Protein AF-A0A7S0DJQ2-F1 (afdb_monomer_lite)

Secondary structure (DSSP, 8-state):
----------SB--------SSSHHHHHHHHHHHHHHHGGGT-----HHHHHTT--TTGGG-GGGSSS---EEESS-TTSSSPPEEEE--PPP--TTTS--S--TT----TT-S--HHHHHHHHHHH-THHHHHHHHHHHHHHHHHHHHHHHHHHHHHHHHHHHHHHHHHHHHHHHHHTTS--EE-PPTT--SSEEEEEEE---SS--PPTT-EEEEEEEEEETTS-EEEESGGGT--EEEETTTTSS-HHHHHHGGG--TT-EEEEEE-GGGTTTTT-BTTTB-TT--EEEEEEEEEES------S--

Foldseek 3Di:
DDDDPPPLDQQEWEQEFDDPDDCVVVVVVLQVLVQQLCVVVNYHYDYNVVLVVQDDPVNVPPVVVPDHTFTFGWRDDSNDPDTHTPDRLGFQFDDPVNQDDDDDPPPDGPNPDRDDSVSSLVSCCVVPVVSVVSNVVVVVVVVVVVVVVVVVVVVVVVVVVVVLVVLQVVLVVVVVVQVVFDWDFQADVVDTDFKIKTWPDAADPDAADDQQKKWKKWKFKAFSSRDTLDGCVVVVHIDIDGAPPPPAFQRCSRVRNVGDAQIWIKMWGWQNRHVAQPFDPPRGHGRTTMIMGMTGNDINDDDDPPPPD

InterPro domains:
  IPR001179 FKBP-type peptidyl-prolyl cis-trans isomerase domain [PF00254] (207-297)
  IPR001179 FKBP-type peptidyl-prolyl cis-trans isomerase domain [PS50059] (212-300)
  IPR046357 Peptidyl-prolyl cis-trans isomerase domain superfamily [G3DSA:3.10.50.40] (145-301)
  IPR050689 FKBP-type Peptidyl-prolyl cis-trans Isomerase [PTHR10516] (193-300)

Radius of gyration: 34.46 Å; chains: 1; bounding box: 75×40×106 Å

Sequence (309 aa):
MTTKTESSLPTSIILVYKQWAKQIDRYKNMMTNLAYILEPVGIRVAMYDAFENFADEEMWKFPKFWSEPFLYILKDDINSRSPTLIADANPEPLDDHDATSEDDEVGHKWKDLPFTQSAILKSLKKLVPEVEHAWLTVKEKVQERRRIVAKEAEEARIKKEEEDKKAQEEAEKLDEYLTTIEKVDVSEEGEEGGAFKQTLEKGRDGETPSIGSQVYVHYTGKLLNGQVFDSSRERDEVFQFKLGTQSVIKCWDRAFRYMSAGEKAVLTCTPSYAYGETGSPPKIPPNATLRFEVELISFDGPEILRDEL

Structure (mmCIF, N/CA/C/O backbone):
data_AF-A0A7S0DJQ2-F1
#
_entry.id   AF-A0A7S0DJQ2-F1
#
loop_
_atom_site.group_PDB
_atom_site.id
_atom_site.type_symbol
_atom_site.label_atom_id
_atom_site.label_alt_id
_atom_site.label_comp_id
_atom_site.label_asym_id
_atom_site.label_entity_id
_atom_site.label_seq_id
_atom_site.pdbx_PDB_ins_code
_atom_site.Cartn_x
_atom_site.Cartn_y
_atom_site.Cartn_z
_atom_site.occupancy
_atom_site.B_iso_or_equiv
_atom_site.auth_seq_id
_atom_site.auth_comp_id
_atom_site.auth_asym_id
_atom_site.auth_atom_id
_atom_site.pdbx_PDB_model_num
ATOM 1 N N . MET A 1 1 ? 19.896 5.973 -74.260 1.00 34.91 1 MET A N 1
ATOM 2 C CA . MET A 1 1 ? 20.006 4.859 -73.297 1.00 34.91 1 MET A CA 1
ATOM 3 C C . MET A 1 1 ? 20.980 5.283 -72.213 1.00 34.91 1 MET A C 1
ATOM 5 O O . MET A 1 1 ? 22.177 5.109 -72.365 1.00 34.91 1 MET A O 1
ATOM 9 N N . THR A 1 2 ? 20.478 5.945 -71.177 1.00 31.02 2 THR A N 1
ATOM 10 C CA . THR A 1 2 ? 21.235 6.256 -69.962 1.00 31.02 2 THR A CA 1
ATOM 11 C C . THR A 1 2 ? 20.857 5.196 -68.943 1.00 31.02 2 THR A C 1
ATOM 13 O O . THR A 1 2 ? 19.724 5.145 -68.469 1.00 31.02 2 THR A O 1
ATOM 16 N N . THR A 1 3 ? 21.784 4.280 -68.692 1.00 32.41 3 THR A N 1
ATOM 17 C CA . THR A 1 3 ? 21.675 3.256 -67.658 1.00 32.41 3 THR A CA 1
ATOM 18 C C . THR A 1 3 ? 21.543 3.956 -66.309 1.00 32.41 3 THR A C 1
ATOM 20 O O . THR A 1 3 ? 22.502 4.557 -65.829 1.00 32.41 3 THR A O 1
ATOM 23 N N . LYS A 1 4 ? 20.346 3.908 -65.713 1.00 33.84 4 LYS A N 1
ATOM 24 C CA . LYS A 1 4 ? 20.192 4.112 -64.272 1.00 33.84 4 LYS A CA 1
ATOM 25 C C . LYS A 1 4 ? 21.051 3.046 -63.605 1.00 33.84 4 LYS A C 1
ATOM 27 O O . LYS A 1 4 ? 20.743 1.864 -63.712 1.00 33.84 4 LYS A O 1
ATOM 32 N N . THR A 1 5 ? 22.139 3.459 -62.975 1.00 36.44 5 THR A N 1
ATOM 33 C CA . THR A 1 5 ? 22.852 2.635 -62.008 1.00 36.44 5 THR A CA 1
ATOM 34 C C . THR A 1 5 ? 21.851 2.358 -60.892 1.00 36.44 5 THR A C 1
ATOM 36 O O . THR A 1 5 ? 21.538 3.250 -60.104 1.00 36.44 5 THR A O 1
ATOM 39 N N . GLU A 1 6 ? 21.247 1.171 -60.891 1.00 40.34 6 GLU A N 1
ATOM 40 C CA . GLU A 1 6 ? 20.507 0.676 -59.736 1.00 40.34 6 GLU A CA 1
ATOM 41 C C . GLU A 1 6 ? 21.487 0.646 -58.567 1.00 40.34 6 GLU A C 1
ATOM 43 O O . GLU A 1 6 ? 22.375 -0.203 -58.488 1.00 40.34 6 GLU A O 1
ATOM 48 N N . SER A 1 7 ? 21.355 1.628 -57.678 1.00 44.50 7 SER A N 1
ATOM 49 C CA . SER A 1 7 ? 21.889 1.543 -56.329 1.00 44.50 7 SER A CA 1
ATOM 50 C C . SER A 1 7 ? 21.126 0.417 -55.634 1.00 44.50 7 SER A C 1
ATOM 52 O O . SER A 1 7 ? 20.061 0.632 -55.058 1.00 44.50 7 SER A O 1
ATOM 54 N N . SER A 1 8 ? 21.612 -0.818 -55.783 1.00 53.41 8 SER A N 1
ATOM 55 C CA . SER A 1 8 ? 21.146 -1.954 -54.995 1.00 53.41 8 SER A CA 1
ATOM 56 C C . SER A 1 8 ? 21.642 -1.725 -53.568 1.00 53.41 8 SER A C 1
ATOM 58 O O . SER A 1 8 ? 22.769 -2.114 -53.238 1.00 53.41 8 SER A O 1
ATOM 60 N N . LEU A 1 9 ? 20.857 -1.008 -52.763 1.00 49.91 9 LEU A N 1
ATOM 61 C CA . LEU A 1 9 ? 21.135 -0.843 -51.340 1.00 49.91 9 LEU A CA 1
ATOM 62 C C . LEU A 1 9 ? 21.404 -2.231 -50.727 1.00 49.91 9 LEU A C 1
ATOM 64 O O . LEU A 1 9 ? 20.722 -3.190 -51.099 1.00 49.91 9 LEU A O 1
ATOM 68 N N . PRO A 1 10 ? 22.416 -2.378 -49.854 1.00 53.84 10 PRO A N 1
ATOM 69 C CA . PRO A 1 10 ? 22.692 -3.653 -49.204 1.00 53.84 10 PRO A CA 1
ATOM 70 C C . PRO A 1 10 ? 21.444 -4.128 -48.455 1.00 53.84 10 PRO A C 1
ATOM 72 O O . PRO A 1 10 ? 20.859 -3.387 -47.671 1.00 53.84 10 PRO A O 1
ATOM 75 N N . THR A 1 11 ? 21.030 -5.369 -48.706 1.00 55.38 11 THR A N 1
ATOM 76 C CA . THR A 1 11 ? 19.749 -5.900 -48.217 1.00 55.38 11 THR A CA 1
ATOM 77 C C . THR A 1 11 ? 19.835 -6.422 -46.776 1.00 55.38 11 THR A C 1
ATOM 79 O O . THR A 1 11 ? 18.814 -6.803 -46.207 1.00 55.38 11 THR A O 1
ATOM 82 N N . SER A 1 12 ? 21.030 -6.524 -46.168 1.00 56.84 12 SER A N 1
ATOM 83 C CA . SER A 1 12 ? 21.238 -7.014 -44.787 1.00 56.84 12 SER A CA 1
ATOM 84 C C . SER A 1 12 ? 22.637 -6.657 -44.248 1.00 56.84 12 SER A C 1
ATOM 86 O O . SER A 1 12 ? 23.623 -6.935 -44.915 1.00 56.84 12 SER A O 1
ATOM 88 N N . ILE A 1 13 ? 22.768 -6.110 -43.029 1.00 57.91 13 ILE A N 1
ATOM 89 C CA . ILE A 1 13 ? 24.086 -5.846 -42.404 1.00 57.91 13 ILE A CA 1
ATOM 90 C C . ILE A 1 13 ? 24.293 -6.743 -41.177 1.00 57.91 13 ILE A C 1
ATOM 92 O O . ILE A 1 13 ? 23.791 -6.468 -40.091 1.00 57.91 13 ILE A O 1
ATOM 96 N N . ILE A 1 14 ? 25.106 -7.790 -41.317 1.00 61.09 14 ILE A N 1
ATOM 97 C CA . ILE A 1 14 ? 25.323 -8.777 -40.253 1.00 61.09 14 ILE A CA 1
ATOM 98 C C . ILE A 1 14 ? 26.508 -8.395 -39.352 1.00 61.09 14 ILE A C 1
ATOM 100 O O . ILE A 1 14 ? 27.667 -8.686 -39.642 1.00 61.09 14 ILE A O 1
ATOM 104 N N . LEU A 1 15 ? 26.210 -7.795 -38.203 1.00 57.56 15 LEU A N 1
ATOM 105 C CA . LEU A 1 15 ? 27.201 -7.434 -37.188 1.00 57.56 15 LEU A CA 1
ATOM 106 C C . LEU A 1 15 ? 27.483 -8.618 -36.241 1.00 57.56 15 LEU A C 1
ATOM 108 O O . LEU A 1 15 ? 26.923 -8.734 -35.151 1.00 57.56 15 LEU A O 1
ATOM 112 N N . VAL A 1 16 ? 28.365 -9.514 -36.669 1.00 57.12 16 VAL A N 1
ATOM 113 C CA . VAL A 1 16 ? 28.714 -10.743 -35.949 1.00 57.12 16 VAL A CA 1
ATOM 114 C C . VAL A 1 16 ? 29.840 -10.489 -34.940 1.00 57.12 16 VAL A C 1
ATOM 116 O O . VAL A 1 16 ? 31.012 -10.447 -35.283 1.00 57.12 16 VAL A O 1
ATOM 119 N N . TYR A 1 17 ? 29.488 -10.363 -33.664 1.00 57.00 17 TYR A N 1
ATOM 120 C CA . TYR A 1 17 ? 30.454 -10.215 -32.575 1.00 57.00 17 TYR A CA 1
ATOM 121 C C . TYR A 1 17 ? 30.587 -11.513 -31.765 1.00 57.00 17 TYR A C 1
ATOM 123 O O . TYR A 1 17 ? 29.599 -11.988 -31.204 1.00 57.00 17 TYR A O 1
ATOM 131 N N . LYS A 1 18 ? 31.803 -12.071 -31.674 1.00 56.62 18 LYS A N 1
ATOM 132 C CA . LYS A 1 18 ? 32.125 -13.239 -30.838 1.00 56.62 18 LYS A CA 1
ATOM 133 C C . LYS A 1 18 ? 32.826 -12.784 -29.556 1.00 56.62 18 LYS A C 1
ATOM 135 O O . LYS A 1 18 ? 33.953 -12.298 -29.615 1.00 56.62 18 LYS A O 1
ATOM 140 N N . GLN A 1 19 ? 32.203 -12.978 -28.392 1.00 55.56 19 GLN A N 1
ATOM 141 C CA . GLN A 1 19 ? 32.861 -12.744 -27.099 1.00 55.56 19 GLN A CA 1
ATOM 142 C C . GLN A 1 19 ? 32.566 -13.848 -26.094 1.00 55.56 19 GLN A C 1
ATOM 144 O O . GLN A 1 19 ? 31.474 -14.407 -26.025 1.00 55.56 19 GLN A O 1
ATOM 149 N N . TRP A 1 20 ? 33.573 -14.133 -25.277 1.00 55.81 20 TRP A N 1
ATOM 150 C CA . TRP A 1 20 ? 33.525 -15.124 -24.218 1.00 55.81 20 TRP A CA 1
ATOM 151 C C . TRP A 1 20 ? 32.734 -14.600 -23.008 1.00 55.81 20 TRP A C 1
ATOM 153 O O . TRP A 1 20 ? 33.235 -13.786 -22.237 1.00 55.81 20 TRP A O 1
ATOM 163 N N . ALA A 1 21 ? 31.503 -15.101 -22.865 1.00 52.38 21 ALA A N 1
ATOM 164 C CA . ALA A 1 21 ? 30.632 -15.250 -21.684 1.00 52.38 21 ALA A CA 1
ATOM 165 C C . ALA A 1 21 ? 30.376 -14.076 -20.704 1.00 52.38 21 ALA A C 1
ATOM 167 O O . ALA A 1 21 ? 29.273 -13.990 -20.175 1.00 52.38 21 ALA A O 1
ATOM 168 N N . LYS A 1 22 ? 31.320 -13.173 -20.410 1.00 56.25 22 LYS A N 1
ATOM 169 C CA . LYS A 1 22 ? 31.197 -12.238 -19.270 1.00 56.25 22 LYS A CA 1
ATOM 170 C C . LYS A 1 22 ? 30.471 -10.918 -19.563 1.00 56.25 22 LYS A C 1
ATOM 172 O O . LYS A 1 22 ? 30.177 -10.190 -18.619 1.00 56.25 22 LYS A O 1
ATOM 177 N N . GLN A 1 23 ? 30.187 -10.576 -20.823 1.00 59.16 23 GLN A N 1
ATOM 178 C CA . GLN A 1 23 ? 29.570 -9.280 -21.180 1.00 59.16 23 GLN A CA 1
ATOM 179 C C . GLN A 1 23 ? 28.477 -9.372 -22.259 1.00 59.16 23 GLN A C 1
ATOM 181 O O . GLN A 1 23 ? 28.063 -8.355 -22.816 1.00 59.16 23 GLN A O 1
ATOM 186 N N . ILE A 1 24 ? 27.976 -10.583 -22.524 1.00 65.06 24 ILE A N 1
ATOM 187 C CA . ILE A 1 24 ? 27.068 -10.864 -23.642 1.00 65.06 24 ILE A CA 1
ATOM 188 C C . ILE A 1 24 ? 25.753 -10.067 -23.574 1.00 65.06 24 ILE A C 1
ATOM 190 O O . ILE A 1 24 ? 25.266 -9.624 -24.608 1.00 65.06 24 ILE A O 1
ATOM 194 N N . ASP A 1 25 ? 25.216 -9.803 -22.378 1.00 67.50 25 ASP A N 1
ATOM 195 C CA . ASP A 1 25 ? 23.945 -9.078 -22.217 1.00 67.50 25 ASP A CA 1
ATOM 196 C C . ASP A 1 25 ? 24.063 -7.583 -22.549 1.00 67.50 25 ASP A C 1
ATOM 198 O O . ASP A 1 25 ? 23.162 -6.999 -23.151 1.00 67.50 25 ASP A O 1
ATOM 202 N N . ARG A 1 26 ? 25.213 -6.965 -22.245 1.00 65.62 26 ARG A N 1
ATOM 203 C CA . ARG A 1 26 ? 25.489 -5.565 -22.613 1.00 65.62 26 ARG A CA 1
ATOM 204 C C . ARG A 1 26 ? 25.584 -5.405 -24.130 1.00 65.62 26 ARG A C 1
ATOM 206 O O . ARG A 1 26 ? 24.994 -4.483 -24.691 1.00 65.62 26 ARG A O 1
ATOM 213 N N . TYR A 1 27 ? 26.249 -6.349 -24.797 1.00 69.81 27 TYR A N 1
ATOM 214 C CA . TYR A 1 27 ? 26.284 -6.404 -26.255 1.00 69.81 27 TYR A CA 1
ATOM 215 C C . TYR A 1 27 ? 24.905 -6.659 -26.854 1.00 69.81 27 TYR A C 1
ATOM 217 O O . TYR A 1 27 ? 24.512 -5.929 -27.755 1.00 69.81 27 TYR A O 1
ATOM 225 N N . LYS A 1 28 ? 24.129 -7.617 -26.330 1.00 71.50 28 LYS A N 1
ATOM 226 C CA . LYS A 1 28 ? 22.751 -7.873 -26.787 1.00 71.50 28 LYS A CA 1
ATOM 227 C C . LYS A 1 28 ? 21.906 -6.601 -26.787 1.00 71.50 28 LYS A C 1
ATOM 229 O O . LYS A 1 28 ? 21.227 -6.336 -27.777 1.00 71.50 28 LYS A O 1
ATOM 234 N N . ASN A 1 29 ? 22.000 -5.782 -25.740 1.00 72.56 29 ASN A N 1
ATOM 235 C CA . ASN A 1 29 ? 21.271 -4.514 -25.660 1.00 72.56 29 ASN A CA 1
ATOM 236 C C . ASN A 1 29 ? 21.739 -3.503 -26.719 1.00 72.56 29 ASN A C 1
ATOM 238 O O . ASN A 1 29 ? 20.910 -2.954 -27.444 1.00 72.56 29 ASN A O 1
ATOM 242 N N . MET A 1 30 ? 23.053 -3.302 -26.874 1.00 74.62 30 MET A N 1
ATOM 243 C CA . MET A 1 30 ? 23.603 -2.429 -27.923 1.00 74.62 30 MET A CA 1
ATOM 244 C C . MET A 1 30 ? 23.194 -2.896 -29.331 1.00 74.62 30 MET A C 1
ATOM 246 O O . MET A 1 30 ? 22.782 -2.087 -30.161 1.00 74.62 30 MET A O 1
ATOM 250 N N . MET A 1 31 ? 23.262 -4.203 -29.593 1.00 74.31 31 MET A N 1
ATOM 251 C CA . MET A 1 31 ? 22.894 -4.805 -30.876 1.00 74.31 31 MET A CA 1
ATOM 252 C C . MET A 1 31 ? 21.393 -4.696 -31.157 1.00 74.31 31 MET A C 1
ATOM 254 O O . MET A 1 31 ? 21.006 -4.422 -32.290 1.00 74.31 31 MET A O 1
ATOM 258 N N . THR A 1 32 ? 20.551 -4.840 -30.132 1.00 75.00 32 THR A N 1
ATOM 259 C CA . THR A 1 32 ? 19.096 -4.642 -30.236 1.00 75.00 32 THR A CA 1
ATOM 260 C C . THR A 1 32 ? 18.764 -3.186 -30.561 1.00 75.00 32 THR A C 1
ATOM 262 O O . THR A 1 32 ? 17.949 -2.920 -31.444 1.00 75.00 32 THR A O 1
ATOM 265 N N . ASN A 1 33 ? 19.450 -2.233 -29.920 1.00 74.00 33 ASN A N 1
ATOM 266 C CA . ASN A 1 33 ? 19.302 -0.811 -30.234 1.00 74.00 33 ASN A CA 1
ATOM 267 C C . ASN A 1 33 ? 19.716 -0.512 -31.682 1.00 74.00 33 ASN A C 1
ATOM 269 O O . ASN A 1 33 ? 18.994 0.181 -32.395 1.00 74.00 33 ASN A O 1
ATOM 273 N N . LEU A 1 34 ? 20.844 -1.066 -32.139 1.00 75.62 34 LEU A N 1
ATOM 274 C CA . LEU A 1 34 ? 21.297 -0.943 -33.528 1.00 75.62 34 LEU A CA 1
ATOM 275 C C . LEU A 1 34 ? 20.306 -1.556 -34.519 1.00 75.62 34 LEU A C 1
ATOM 277 O O . LEU A 1 34 ? 20.018 -0.927 -35.532 1.00 75.62 34 LEU A O 1
ATOM 281 N N . ALA A 1 35 ? 19.746 -2.730 -34.220 1.00 77.62 35 ALA A N 1
ATOM 282 C CA . ALA A 1 35 ? 18.717 -3.356 -35.049 1.00 77.62 35 ALA A CA 1
ATOM 283 C C . ALA A 1 35 ? 17.517 -2.420 -35.244 1.00 77.62 35 ALA A C 1
ATOM 285 O O . ALA A 1 35 ? 17.107 -2.179 -36.374 1.00 77.62 35 ALA A O 1
ATOM 286 N N . TYR A 1 36 ? 17.022 -1.822 -34.157 1.00 76.19 36 TYR A N 1
ATOM 287 C CA . TYR A 1 36 ? 15.902 -0.880 -34.198 1.00 76.19 36 TYR A CA 1
ATOM 288 C C . TYR A 1 36 ? 16.210 0.393 -35.006 1.00 76.19 36 TYR A C 1
ATOM 290 O O . TYR A 1 36 ? 15.348 0.915 -35.710 1.00 76.19 36 TYR A O 1
ATOM 298 N N . ILE A 1 37 ? 17.445 0.900 -34.926 1.00 74.00 37 ILE A N 1
ATOM 299 C CA . ILE A 1 37 ? 17.887 2.081 -35.687 1.00 74.00 37 ILE A CA 1
ATOM 300 C C . ILE A 1 37 ? 17.938 1.796 -37.190 1.00 74.00 37 ILE A C 1
ATOM 302 O O . ILE A 1 37 ? 17.646 2.674 -38.001 1.00 74.00 37 ILE A O 1
ATOM 306 N N . LEU A 1 38 ? 18.369 0.589 -37.549 1.00 76.50 38 LEU A N 1
ATOM 307 C CA . LEU A 1 38 ? 18.754 0.217 -38.905 1.00 76.50 38 LEU A CA 1
ATOM 308 C C . LEU A 1 38 ? 17.618 -0.472 -39.683 1.00 76.50 38 LEU A C 1
ATOM 310 O O . LEU A 1 38 ? 17.581 -0.405 -40.912 1.00 76.50 38 LEU A O 1
ATOM 314 N N . GLU A 1 39 ? 16.637 -1.045 -38.987 1.00 76.88 39 GLU A N 1
ATOM 315 C CA . GLU A 1 39 ? 15.449 -1.664 -39.585 1.00 76.88 39 GLU A CA 1
ATOM 316 C C . GLU A 1 39 ? 14.700 -0.745 -40.579 1.00 76.88 39 GLU A C 1
ATOM 318 O O . GLU A 1 39 ? 14.393 -1.212 -41.680 1.00 76.88 39 GLU A O 1
ATOM 323 N N . PRO A 1 40 ? 14.460 0.558 -40.305 1.00 75.06 40 PRO A N 1
ATOM 324 C CA . PRO A 1 40 ? 13.741 1.444 -41.228 1.00 75.06 40 PRO A CA 1
ATOM 325 C C . PRO A 1 40 ? 14.424 1.659 -42.584 1.00 75.06 40 PRO A C 1
ATOM 327 O O . PRO A 1 40 ? 13.758 2.042 -43.543 1.00 75.06 40 PRO A O 1
ATOM 330 N N . VAL A 1 41 ? 15.738 1.425 -42.674 1.00 71.81 41 VAL A N 1
ATOM 331 C CA . VAL A 1 41 ? 16.506 1.492 -43.932 1.00 71.81 41 VAL A CA 1
ATOM 332 C C . VAL A 1 41 ? 16.769 0.110 -44.530 1.00 71.81 41 VAL A C 1
ATOM 334 O O . VAL A 1 41 ? 17.619 -0.041 -45.402 1.00 71.81 41 VAL A O 1
ATOM 337 N N . GLY A 1 42 ? 16.020 -0.904 -44.086 1.00 69.69 42 GLY A N 1
ATOM 338 C CA . GLY A 1 42 ? 16.098 -2.270 -44.605 1.00 69.69 42 GLY A CA 1
ATOM 339 C C . GLY A 1 42 ? 17.316 -3.046 -44.109 1.00 69.69 42 GLY A C 1
ATOM 340 O O . GLY A 1 42 ? 17.633 -4.106 -44.645 1.00 69.69 42 GLY A O 1
ATOM 341 N N . ILE A 1 43 ? 18.003 -2.540 -43.084 1.00 73.62 43 ILE A N 1
ATOM 342 C CA . ILE A 1 43 ? 19.208 -3.155 -42.550 1.00 73.62 43 ILE A CA 1
ATOM 343 C C . ILE A 1 43 ? 18.848 -4.002 -41.326 1.00 73.62 43 ILE A C 1
ATOM 345 O O . ILE A 1 43 ? 18.447 -3.499 -40.280 1.00 73.62 43 ILE A O 1
ATOM 349 N N . ARG A 1 44 ? 19.054 -5.314 -41.445 1.00 74.19 44 ARG A N 1
ATOM 350 C CA . ARG A 1 44 ? 18.891 -6.274 -40.345 1.00 74.19 44 ARG A CA 1
ATOM 351 C C . ARG A 1 44 ? 20.217 -6.517 -39.647 1.00 74.19 44 ARG A C 1
ATOM 353 O O . ARG A 1 44 ? 21.177 -6.819 -40.340 1.00 74.19 44 ARG A O 1
ATOM 360 N N . VAL A 1 45 ? 20.227 -6.455 -38.315 1.00 75.00 45 VAL A N 1
ATOM 361 C CA . VAL A 1 45 ? 21.377 -6.768 -37.452 1.00 75.00 45 VAL A CA 1
ATOM 362 C C . VAL A 1 45 ? 21.212 -8.174 -36.879 1.00 75.00 45 VAL A C 1
ATOM 364 O O . VAL A 1 45 ? 20.154 -8.496 -36.344 1.00 75.00 45 VAL A O 1
ATOM 367 N N . ALA A 1 46 ? 22.251 -9.006 -36.955 1.00 70.62 46 ALA A N 1
ATOM 368 C CA . ALA A 1 46 ? 22.247 -10.351 -36.382 1.00 70.62 46 ALA A CA 1
ATOM 369 C C . ALA A 1 46 ? 23.533 -10.626 -35.596 1.00 70.62 46 ALA A C 1
ATOM 371 O O . ALA A 1 46 ? 24.611 -10.206 -36.004 1.00 70.62 46 ALA A O 1
ATOM 372 N N . MET A 1 47 ? 23.392 -11.331 -34.469 1.00 69.56 47 MET A N 1
ATOM 373 C CA . MET A 1 47 ? 24.495 -11.730 -33.589 1.00 69.56 47 MET A CA 1
ATOM 374 C C . MET A 1 47 ? 25.150 -13.047 -34.032 1.00 69.56 47 MET A C 1
ATOM 376 O O . MET A 1 47 ? 24.544 -13.836 -34.755 1.00 69.56 47 MET A O 1
ATOM 380 N N . TYR A 1 48 ? 26.362 -13.312 -33.530 1.00 65.19 48 TYR A N 1
ATOM 381 C CA . TYR A 1 48 ? 27.152 -14.511 -33.840 1.00 65.19 48 TYR A CA 1
ATOM 382 C C . TYR A 1 48 ? 26.407 -15.832 -33.612 1.00 65.19 48 TYR A C 1
ATOM 384 O O . TYR A 1 48 ? 26.393 -16.664 -34.511 1.00 65.19 48 TYR A O 1
ATOM 392 N N . ASP A 1 49 ? 25.712 -15.997 -32.483 1.00 62.06 49 ASP A N 1
ATOM 393 C CA . ASP A 1 49 ? 24.983 -17.243 -32.182 1.00 62.06 49 ASP A CA 1
ATOM 394 C C . ASP A 1 49 ? 23.846 -17.517 -33.181 1.00 62.06 49 ASP A C 1
ATOM 396 O O . ASP A 1 49 ? 23.529 -18.664 -33.495 1.00 62.06 49 ASP A O 1
ATOM 400 N N . ALA A 1 50 ? 23.225 -16.458 -33.712 1.00 62.31 50 ALA A N 1
ATOM 401 C CA . ALA A 1 50 ? 22.256 -16.604 -34.789 1.00 62.31 50 ALA A CA 1
ATOM 402 C C . ALA A 1 50 ? 22.972 -17.027 -36.078 1.00 62.31 50 ALA A C 1
ATOM 404 O O . ALA A 1 50 ? 22.500 -17.930 -36.752 1.00 62.31 50 ALA A O 1
ATOM 405 N N . PHE A 1 51 ? 24.131 -16.432 -36.378 1.00 59.00 51 PHE A N 1
ATOM 406 C CA . PHE A 1 51 ? 24.921 -16.685 -37.584 1.00 59.00 51 PHE A CA 1
ATOM 407 C C . PHE A 1 51 ? 25.548 -18.090 -37.656 1.00 59.00 51 PHE A C 1
ATOM 409 O O . PHE A 1 51 ? 25.566 -18.667 -38.740 1.00 59.00 51 PHE A O 1
ATOM 416 N N . GLU A 1 52 ? 26.008 -18.682 -36.542 1.00 59.38 52 GLU A N 1
ATOM 417 C CA . GLU A 1 52 ? 26.553 -20.059 -36.530 1.00 59.38 52 GLU A CA 1
ATOM 418 C C . GLU A 1 52 ? 25.560 -21.086 -37.088 1.00 59.38 52 GLU A C 1
ATOM 420 O O . GLU A 1 52 ? 25.961 -22.030 -37.763 1.00 59.38 52 GLU A O 1
ATOM 425 N N . ASN A 1 53 ? 24.262 -20.870 -36.867 1.00 58.78 53 ASN A N 1
ATOM 426 C CA . ASN A 1 53 ? 23.209 -21.746 -37.377 1.00 58.78 53 ASN A CA 1
ATOM 427 C C . ASN A 1 53 ? 22.947 -21.579 -38.889 1.00 58.78 53 ASN A C 1
ATOM 429 O O . ASN A 1 53 ? 22.210 -22.379 -39.464 1.00 58.78 53 ASN A O 1
ATOM 433 N N . PHE A 1 54 ? 23.533 -20.561 -39.531 1.00 53.94 54 PHE A N 1
ATOM 434 C CA . PHE A 1 54 ? 23.349 -20.240 -40.953 1.00 53.94 54 PHE A CA 1
ATOM 435 C C . PHE A 1 54 ? 24.636 -20.349 -41.793 1.00 53.94 54 PHE A C 1
ATOM 437 O O . PHE A 1 54 ? 24.550 -20.337 -43.020 1.00 53.94 54 PHE A O 1
ATOM 444 N N . ALA A 1 55 ? 25.817 -20.458 -41.174 1.00 57.91 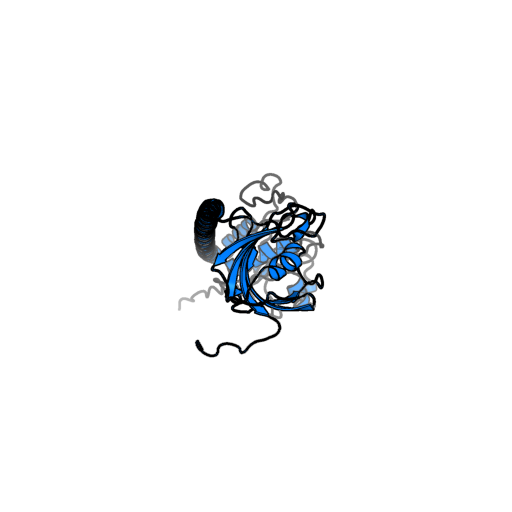55 ALA A N 1
ATOM 445 C CA . ALA A 1 55 ? 27.096 -20.540 -41.883 1.00 57.91 55 ALA A CA 1
ATOM 446 C C . ALA A 1 55 ? 27.294 -21.904 -42.585 1.00 57.91 55 ALA A C 1
ATOM 448 O O . ALA A 1 55 ? 27.120 -22.956 -41.972 1.00 57.91 55 ALA A O 1
ATOM 449 N N . ASP A 1 56 ? 27.701 -21.898 -43.859 1.00 58.81 56 ASP A N 1
ATOM 450 C CA . ASP A 1 56 ? 27.986 -23.095 -44.660 1.00 58.81 56 ASP A CA 1
ATOM 451 C C . ASP A 1 56 ? 29.493 -23.424 -44.719 1.00 58.81 56 ASP A C 1
ATOM 453 O O . ASP A 1 56 ? 30.338 -22.615 -44.334 1.00 58.81 56 ASP A O 1
ATOM 457 N N . GLU A 1 57 ? 29.849 -24.625 -45.201 1.00 57.38 57 GLU A N 1
ATOM 458 C CA . GLU A 1 57 ? 31.245 -25.108 -45.295 1.00 57.38 57 GLU A CA 1
ATOM 459 C C . GLU A 1 57 ? 32.174 -24.201 -46.127 1.00 57.38 57 GLU A C 1
ATOM 461 O O . GLU A 1 57 ? 33.387 -24.203 -45.906 1.00 57.38 57 GLU A O 1
ATOM 466 N N . GLU A 1 58 ? 31.641 -23.413 -47.066 1.00 59.44 58 GLU A N 1
ATOM 467 C CA . GLU A 1 58 ? 32.420 -22.449 -47.854 1.00 59.44 58 GLU A CA 1
ATOM 468 C C . GLU A 1 58 ? 32.756 -21.191 -47.034 1.00 59.44 58 GLU A C 1
ATOM 470 O O . GLU A 1 58 ? 33.883 -20.695 -47.108 1.00 59.44 58 GLU A O 1
ATOM 475 N N . MET A 1 59 ? 31.842 -20.709 -46.182 1.00 57.72 59 MET A N 1
ATOM 476 C CA . MET A 1 59 ? 32.093 -19.568 -45.291 1.00 57.72 59 MET A CA 1
ATOM 477 C C . MET A 1 59 ? 33.166 -19.851 -44.225 1.00 57.72 59 MET A C 1
ATOM 479 O O . MET A 1 59 ? 33.933 -18.952 -43.862 1.00 57.72 59 MET A O 1
ATOM 483 N N . TRP A 1 60 ? 33.314 -21.105 -43.784 1.00 58.12 60 TRP A N 1
ATOM 484 C CA . TRP A 1 60 ? 34.390 -21.517 -42.866 1.00 58.12 60 TRP A CA 1
ATOM 485 C C . TRP A 1 60 ? 35.800 -21.388 -43.470 1.00 58.12 60 TRP A C 1
ATOM 487 O O . TRP A 1 60 ? 36.789 -21.399 -42.735 1.00 58.12 60 TRP A O 1
ATOM 497 N N . LYS A 1 61 ? 35.924 -21.217 -44.795 1.00 56.97 61 LYS A N 1
ATOM 498 C CA . LYS A 1 61 ? 37.219 -21.100 -45.486 1.00 56.97 61 LYS A CA 1
ATOM 499 C C . LYS A 1 61 ? 37.828 -19.698 -45.444 1.00 56.97 61 LYS A C 1
ATOM 501 O O . LYS A 1 61 ? 38.971 -19.553 -45.870 1.00 56.97 61 LYS A O 1
ATOM 506 N N . PHE A 1 62 ? 37.126 -18.678 -44.938 1.00 57.25 62 PHE A N 1
ATOM 507 C CA . PHE A 1 62 ? 37.656 -17.314 -44.804 1.00 57.25 62 PHE A CA 1
ATOM 508 C C . PHE A 1 62 ? 38.342 -17.116 -43.435 1.00 57.25 62 PHE A C 1
ATOM 510 O O . PHE A 1 62 ? 37.668 -16.828 -42.448 1.00 57.25 62 PHE A O 1
ATOM 517 N N . PRO A 1 63 ? 39.684 -17.207 -43.317 1.00 48.09 63 PRO A N 1
ATOM 518 C CA . PRO A 1 63 ? 40.348 -17.361 -42.014 1.00 48.09 63 PRO A CA 1
ATOM 519 C C . PRO A 1 63 ? 40.314 -16.098 -41.142 1.00 48.09 63 PRO A C 1
ATOM 521 O O . PRO A 1 63 ? 40.423 -16.185 -39.924 1.00 48.09 63 PRO A O 1
ATOM 524 N N . LYS A 1 64 ? 40.147 -14.918 -41.757 1.00 53.81 64 LYS A N 1
ATOM 525 C CA . LYS A 1 64 ? 40.076 -13.627 -41.050 1.00 53.81 64 LYS A CA 1
ATOM 526 C C . LYS A 1 64 ? 38.769 -13.423 -40.273 1.00 53.81 64 LYS A C 1
ATOM 528 O O . LYS A 1 64 ? 38.739 -12.583 -39.385 1.00 53.81 64 LYS A O 1
ATOM 533 N N . PHE A 1 65 ? 37.726 -14.194 -40.584 1.00 52.91 65 PHE A N 1
ATOM 534 C CA . PHE A 1 65 ? 36.396 -14.072 -39.980 1.00 52.91 65 PHE A CA 1
ATOM 535 C C . PHE A 1 65 ? 36.293 -14.686 -38.584 1.00 52.91 65 PHE A C 1
ATOM 537 O O . PHE A 1 65 ? 35.214 -14.675 -38.022 1.00 52.91 65 PHE A O 1
ATOM 544 N N . TRP A 1 66 ? 37.343 -15.291 -38.020 1.00 56.03 66 TRP A N 1
ATOM 545 C CA . TRP A 1 66 ? 37.144 -16.174 -36.858 1.00 56.03 66 TRP A CA 1
ATOM 546 C C . TRP A 1 66 ? 38.148 -15.982 -35.718 1.00 56.03 66 TRP A C 1
ATOM 548 O O . TRP A 1 66 ? 38.048 -16.677 -34.706 1.00 56.03 66 TRP A O 1
ATOM 558 N N . SER A 1 67 ? 39.093 -15.045 -35.851 1.00 55.62 67 SER A N 1
ATOM 559 C CA . SER A 1 67 ? 40.177 -14.839 -34.880 1.00 55.62 67 SER A CA 1
ATOM 560 C C . SER A 1 67 ? 39.973 -13.663 -33.916 1.00 55.62 67 SER A C 1
ATOM 562 O O . SER A 1 67 ? 40.554 -13.682 -32.836 1.00 55.62 67 SER A O 1
ATOM 564 N N . GLU A 1 68 ? 39.160 -12.663 -34.269 1.00 54.84 68 GLU A N 1
ATOM 565 C CA . GLU A 1 68 ? 38.977 -11.411 -33.509 1.00 54.84 68 GLU A CA 1
ATOM 566 C C . GLU A 1 68 ? 37.499 -10.982 -33.506 1.00 54.84 68 GLU A C 1
ATOM 568 O O . GLU A 1 68 ? 36.719 -11.533 -34.273 1.00 54.84 68 GLU A O 1
ATOM 573 N N . PRO A 1 69 ? 37.051 -10.058 -32.642 1.00 57.12 69 PRO A N 1
ATOM 574 C CA . PRO A 1 69 ? 35.740 -9.437 -32.801 1.00 57.12 69 PRO A CA 1
ATOM 575 C C . PRO A 1 69 ? 35.686 -8.578 -34.072 1.00 57.12 69 PRO A C 1
ATOM 577 O O . PRO A 1 69 ? 36.550 -7.731 -34.275 1.00 57.12 69 PRO A O 1
ATOM 580 N N . PHE A 1 70 ? 34.661 -8.762 -34.905 1.00 62.31 70 PHE A N 1
ATOM 581 C CA . PHE A 1 70 ? 34.547 -8.093 -36.204 1.00 62.31 70 PHE A CA 1
ATOM 582 C C . PHE A 1 70 ? 33.165 -7.484 -36.434 1.00 62.31 70 PHE A C 1
ATOM 584 O O . PHE A 1 70 ? 32.170 -7.855 -35.811 1.00 62.31 70 PHE A O 1
ATOM 591 N N . LEU A 1 71 ? 33.111 -6.533 -37.366 1.00 65.31 71 LEU A N 1
ATOM 592 C CA . LEU A 1 71 ? 31.891 -5.884 -37.817 1.00 65.31 71 LEU A CA 1
ATOM 593 C C . LEU A 1 71 ? 31.770 -6.043 -39.336 1.00 65.31 71 LEU A C 1
ATOM 595 O O . LEU A 1 71 ? 32.474 -5.361 -40.082 1.00 65.31 71 LEU A O 1
ATOM 599 N N . TYR A 1 72 ? 30.885 -6.929 -39.804 1.00 68.06 72 TYR A N 1
ATOM 600 C CA . TYR A 1 72 ? 30.730 -7.187 -41.237 1.00 68.06 72 TYR A CA 1
ATOM 601 C C . TYR A 1 72 ? 29.487 -6.546 -41.845 1.00 68.06 72 TYR A C 1
ATOM 603 O O . TYR A 1 72 ? 28.413 -6.477 -41.249 1.00 68.06 72 TYR A O 1
ATOM 611 N N . ILE A 1 73 ? 29.652 -6.084 -43.085 1.00 64.88 73 ILE A N 1
ATOM 612 C CA . ILE A 1 73 ? 28.569 -5.565 -43.916 1.00 64.88 73 ILE A CA 1
ATOM 613 C C . ILE A 1 73 ? 28.458 -6.435 -45.158 1.00 64.88 73 ILE A C 1
ATOM 615 O O . ILE A 1 73 ? 29.387 -6.503 -45.968 1.00 64.88 73 ILE A O 1
ATOM 619 N N . LEU A 1 74 ? 27.309 -7.090 -45.306 1.00 65.25 74 LEU A N 1
ATOM 620 C CA . LEU A 1 74 ? 27.027 -7.983 -46.423 1.00 65.25 74 LEU A CA 1
ATOM 621 C C . LEU A 1 74 ? 26.027 -7.33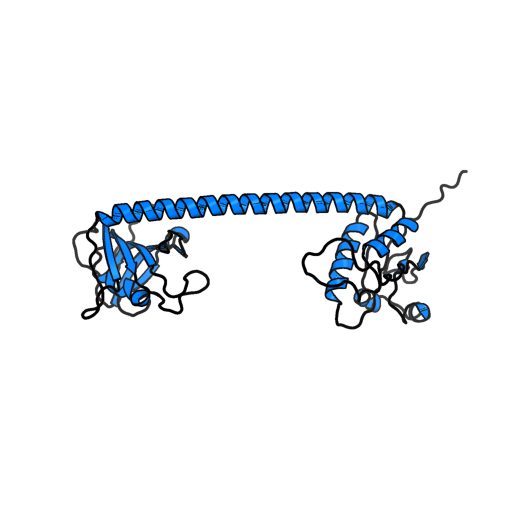3 -47.388 1.00 6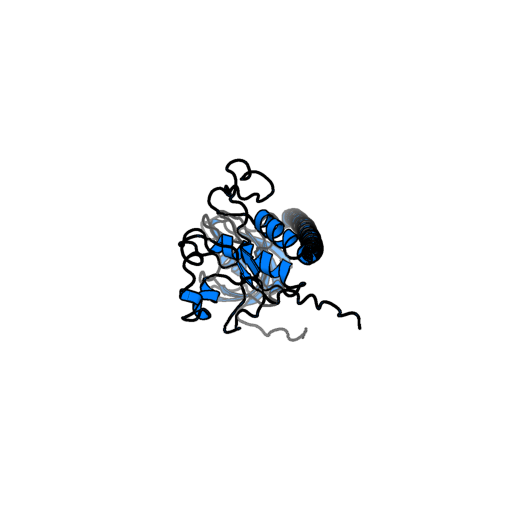5.25 74 LEU A C 1
ATOM 623 O O . LEU A 1 74 ? 25.289 -6.417 -47.029 1.00 65.25 74 LEU A O 1
ATOM 627 N N . LYS A 1 75 ? 26.040 -7.761 -48.651 1.00 57.62 75 LYS A N 1
ATOM 628 C CA . LYS A 1 75 ? 25.112 -7.257 -49.679 1.00 57.62 75 LYS A CA 1
ATOM 629 C C . LYS A 1 75 ? 23.776 -7.995 -49.696 1.00 57.62 75 LYS A C 1
ATOM 631 O O . LYS A 1 75 ? 22.738 -7.398 -49.991 1.00 57.62 75 LYS A O 1
ATOM 636 N N . ASP A 1 76 ? 23.825 -9.285 -49.395 1.00 59.88 76 ASP A N 1
ATOM 637 C CA . ASP A 1 76 ? 22.763 -10.253 -49.660 1.00 59.88 76 ASP A CA 1
ATOM 638 C C . ASP A 1 76 ? 22.055 -10.690 -48.367 1.00 59.88 76 ASP A C 1
ATOM 640 O O . ASP A 1 76 ? 22.545 -10.430 -47.268 1.00 59.88 76 ASP A O 1
ATOM 644 N N . ASP A 1 77 ? 20.895 -11.350 -48.492 1.00 57.31 77 ASP A N 1
ATOM 645 C CA . ASP A 1 77 ? 20.162 -11.922 -47.349 1.00 57.31 77 ASP A CA 1
ATOM 646 C C . ASP A 1 77 ? 21.075 -12.857 -46.532 1.00 57.31 77 ASP A C 1
ATOM 648 O O . ASP A 1 77 ? 21.855 -13.614 -47.106 1.00 57.31 77 ASP A O 1
ATOM 652 N N . ILE A 1 78 ? 20.949 -12.846 -45.201 1.00 53.78 78 ILE A N 1
ATOM 653 C CA . ILE A 1 78 ? 21.641 -13.790 -44.303 1.00 53.78 78 ILE A CA 1
ATOM 654 C C . ILE A 1 78 ? 21.351 -15.260 -44.648 1.00 53.78 78 ILE A C 1
ATOM 656 O O . ILE A 1 78 ? 22.175 -16.126 -44.386 1.00 53.78 78 ILE A O 1
ATOM 660 N N . ASN A 1 79 ? 20.205 -15.535 -45.275 1.00 54.53 79 ASN A N 1
ATOM 661 C CA . ASN A 1 79 ? 19.813 -16.857 -45.763 1.00 54.53 79 ASN A CA 1
ATOM 662 C C . ASN A 1 79 ? 20.308 -17.148 -47.194 1.00 54.53 79 ASN A C 1
ATOM 664 O O . ASN A 1 79 ? 20.008 -18.206 -47.752 1.00 54.53 79 ASN A O 1
ATOM 668 N N . SER A 1 80 ? 21.021 -16.210 -47.827 1.00 58.88 80 SER A N 1
ATOM 669 C CA . SER A 1 80 ? 21.679 -16.443 -49.111 1.00 58.88 80 SER A CA 1
ATOM 670 C C . SER A 1 80 ? 22.811 -17.447 -48.928 1.00 58.88 80 SER A C 1
ATOM 672 O O . SER A 1 80 ? 23.606 -17.342 -48.000 1.00 58.88 80 SER A O 1
ATOM 674 N N . ARG A 1 81 ? 22.935 -18.395 -49.860 1.00 55.09 81 ARG A N 1
ATOM 675 C CA . ARG A 1 81 ? 24.009 -19.404 -49.848 1.00 55.09 81 ARG A CA 1
ATOM 676 C C . ARG A 1 81 ? 25.401 -18.823 -50.113 1.00 55.09 81 ARG A C 1
ATOM 678 O O . ARG A 1 81 ? 26.385 -19.543 -50.050 1.00 55.09 81 ARG A O 1
ATOM 685 N N . SER A 1 82 ? 25.503 -17.556 -50.505 1.00 58.12 82 SER A N 1
ATOM 686 C CA . SER A 1 82 ? 26.785 -16.918 -50.818 1.00 58.12 82 SER A CA 1
ATOM 687 C C . SER A 1 82 ? 26.688 -15.412 -50.582 1.00 58.12 82 SER A C 1
ATOM 689 O O . SER A 1 82 ? 26.546 -14.655 -51.543 1.00 58.12 82 SER A O 1
ATOM 691 N N . PRO A 1 83 ? 26.685 -14.954 -49.320 1.00 60.47 83 PRO A N 1
ATOM 692 C CA . PRO A 1 83 ? 26.608 -13.533 -49.040 1.00 60.47 83 PRO A CA 1
ATOM 693 C C . PRO A 1 83 ? 27.908 -12.828 -49.439 1.00 60.47 83 PRO A C 1
ATOM 695 O O . PRO A 1 83 ? 29.011 -13.267 -49.112 1.00 60.47 83 PRO A O 1
ATOM 698 N N . THR A 1 84 ? 27.783 -11.704 -50.140 1.00 60.34 84 THR A N 1
ATOM 699 C CA . THR A 1 84 ? 28.938 -10.923 -50.596 1.00 60.34 84 THR A CA 1
ATOM 700 C C . THR A 1 84 ? 29.376 -9.931 -49.520 1.00 60.34 84 THR A C 1
ATOM 702 O O . THR A 1 84 ? 28.603 -9.041 -49.158 1.00 60.34 84 THR A O 1
ATOM 705 N N . LEU A 1 85 ? 30.623 -10.032 -49.041 1.00 60.59 85 LEU A N 1
ATOM 706 C CA . LEU A 1 85 ? 31.241 -9.004 -48.195 1.00 60.59 85 LEU A CA 1
ATOM 707 C C . LEU A 1 85 ? 31.432 -7.718 -49.008 1.00 60.59 85 LEU A C 1
ATOM 709 O O . LEU A 1 85 ? 32.162 -7.718 -49.998 1.00 60.59 85 LEU A O 1
ATOM 713 N N . ILE A 1 86 ? 30.799 -6.622 -48.585 1.00 54.88 86 ILE A N 1
ATOM 714 C CA . ILE A 1 86 ? 30.963 -5.315 -49.246 1.00 54.88 86 ILE A CA 1
ATOM 715 C C . ILE A 1 86 ? 32.036 -4.485 -48.550 1.00 54.88 86 ILE A C 1
ATOM 717 O O . ILE A 1 86 ? 32.775 -3.756 -49.208 1.00 54.88 86 ILE A O 1
ATOM 721 N N . ALA A 1 87 ? 32.122 -4.583 -47.224 1.00 58.75 87 ALA A N 1
ATOM 722 C CA . ALA A 1 87 ? 33.078 -3.818 -46.445 1.00 58.75 87 ALA A CA 1
ATOM 723 C C . ALA A 1 87 ? 33.433 -4.532 -45.140 1.00 58.75 87 ALA A C 1
ATOM 725 O O . ALA A 1 87 ? 32.565 -5.086 -44.460 1.00 58.75 87 ALA A O 1
ATOM 726 N N . ASP A 1 88 ? 34.714 -4.454 -44.788 1.00 61.06 88 ASP A N 1
ATOM 727 C CA . ASP A 1 88 ? 35.167 -4.629 -43.416 1.00 61.06 88 ASP A CA 1
ATOM 728 C C . ASP A 1 88 ? 34.921 -3.301 -42.696 1.00 61.06 88 ASP A C 1
ATOM 730 O O . ASP A 1 88 ? 35.571 -2.292 -42.983 1.00 61.06 88 ASP A O 1
ATOM 734 N N . ALA A 1 89 ? 33.896 -3.272 -41.850 1.00 57.19 89 ALA A N 1
ATOM 735 C CA . ALA A 1 89 ? 33.487 -2.066 -41.152 1.00 57.19 89 ALA A CA 1
ATOM 736 C C . ALA A 1 89 ? 34.068 -2.007 -39.745 1.00 57.19 89 ALA A C 1
ATOM 738 O O . ALA A 1 89 ? 33.500 -1.280 -38.927 1.00 57.19 89 ALA A O 1
ATOM 739 N N . ASN A 1 90 ? 35.147 -2.762 -39.468 1.00 63.69 90 ASN A N 1
ATOM 740 C CA . ASN A 1 90 ? 35.738 -2.854 -38.141 1.00 63.69 90 ASN A CA 1
ATOM 741 C C . ASN A 1 90 ? 35.880 -1.441 -37.549 1.00 63.69 90 ASN A C 1
ATOM 743 O O . ASN A 1 90 ? 36.651 -0.630 -38.078 1.00 63.69 90 ASN A O 1
ATOM 747 N N . PRO A 1 91 ? 35.048 -1.085 -36.554 1.00 63.72 91 PRO A N 1
ATOM 748 C CA . PRO A 1 91 ? 35.085 0.242 -35.973 1.00 63.72 91 PRO A CA 1
ATOM 749 C C . PRO A 1 91 ? 36.468 0.443 -35.362 1.00 63.72 91 PRO A C 1
ATOM 751 O O . PRO A 1 91 ? 37.055 -0.503 -34.836 1.00 63.72 91 PRO A O 1
ATOM 754 N N . GLU A 1 92 ? 37.002 1.660 -35.472 1.00 62.62 92 GLU A N 1
ATOM 755 C CA . GLU A 1 92 ? 38.281 1.977 -34.837 1.00 62.62 92 GLU A CA 1
ATOM 756 C C . GLU A 1 92 ? 38.208 1.562 -33.356 1.00 62.62 92 GLU A C 1
ATOM 758 O O . GLU A 1 92 ? 37.192 1.854 -32.707 1.00 62.62 92 GLU A O 1
ATOM 763 N N . PRO A 1 93 ? 39.221 0.836 -32.839 1.00 58.59 93 PRO A N 1
ATOM 764 C CA . PRO A 1 93 ? 39.239 0.422 -31.446 1.00 58.59 93 PRO A CA 1
ATOM 765 C C . PRO A 1 93 ? 39.061 1.632 -30.536 1.00 58.59 93 PRO A C 1
ATOM 767 O O . PRO A 1 93 ? 39.525 2.727 -30.856 1.00 58.59 93 PRO A O 1
ATOM 770 N N . LEU A 1 94 ? 38.409 1.425 -29.394 1.00 55.72 94 LEU A N 1
ATOM 771 C CA . LEU A 1 94 ? 38.354 2.440 -28.350 1.00 55.72 94 LEU A CA 1
ATOM 772 C C . LEU A 1 94 ? 39.779 2.861 -27.967 1.00 55.72 94 LEU A C 1
ATOM 774 O O . LEU A 1 94 ? 40.547 2.048 -27.457 1.00 55.72 94 LEU A O 1
ATOM 778 N N . ASP A 1 95 ? 40.123 4.124 -28.215 1.00 51.38 95 ASP A N 1
ATOM 779 C CA . ASP A 1 95 ? 41.356 4.708 -27.694 1.00 51.38 95 ASP A CA 1
ATOM 780 C C . ASP A 1 95 ? 41.201 4.861 -26.170 1.00 51.38 95 ASP A C 1
ATOM 782 O O . ASP A 1 95 ? 40.118 5.210 -25.685 1.00 51.38 95 ASP A O 1
ATOM 786 N N . ASP A 1 96 ? 42.262 4.637 -25.387 1.00 47.22 96 ASP A N 1
ATOM 787 C CA . ASP A 1 96 ? 42.205 4.659 -23.907 1.00 47.22 96 ASP A CA 1
ATOM 788 C C . ASP A 1 96 ? 41.674 5.995 -23.332 1.00 47.22 96 ASP A C 1
ATOM 790 O O . ASP A 1 96 ? 41.240 6.068 -22.175 1.00 47.22 96 ASP A O 1
ATOM 794 N N . HIS A 1 97 ? 41.694 7.050 -24.153 1.00 43.50 97 HIS A N 1
ATOM 795 C CA . HIS A 1 97 ? 41.224 8.401 -23.856 1.00 43.50 97 HIS A CA 1
ATOM 796 C C . HIS A 1 97 ? 39.752 8.672 -24.217 1.00 43.50 97 HIS A C 1
ATOM 798 O O . HIS A 1 97 ? 39.173 9.600 -23.657 1.00 43.50 97 HIS A O 1
ATOM 804 N N . ASP A 1 98 ? 39.135 7.869 -25.090 1.00 41.47 98 ASP A N 1
ATOM 805 C CA . ASP A 1 98 ? 37.761 8.071 -25.592 1.00 41.47 98 ASP A CA 1
ATOM 806 C C . ASP A 1 98 ? 36.712 7.291 -24.772 1.00 41.47 98 ASP A C 1
ATOM 808 O O . ASP A 1 98 ? 35.505 7.444 -24.943 1.00 41.47 98 ASP A O 1
ATOM 812 N N . ALA A 1 99 ? 37.163 6.494 -23.794 1.00 45.22 99 ALA A N 1
ATOM 813 C CA . ALA A 1 99 ? 36.321 5.767 -22.836 1.00 45.22 99 ALA A CA 1
ATOM 814 C C . ALA A 1 99 ? 35.554 6.677 -21.848 1.00 45.22 99 ALA A C 1
ATOM 816 O O . ALA A 1 99 ? 34.935 6.187 -20.896 1.00 45.22 99 ALA A O 1
ATOM 817 N N . THR A 1 100 ? 35.619 7.996 -22.033 1.00 46.09 100 THR A N 1
ATOM 818 C CA . THR A 1 100 ? 34.960 8.996 -21.197 1.00 46.09 100 THR A CA 1
ATOM 819 C C . THR A 1 100 ? 34.286 10.057 -22.058 1.00 46.09 100 THR A C 1
ATOM 821 O O . THR A 1 100 ? 34.840 11.133 -22.248 1.00 46.09 100 THR A O 1
ATOM 824 N N . SER A 1 101 ? 33.083 9.799 -22.558 1.00 47.38 101 SER A N 1
ATOM 825 C CA . SER A 1 101 ? 32.050 10.840 -22.634 1.00 47.38 101 SER A CA 1
ATOM 826 C C . SER A 1 101 ? 30.708 10.270 -23.090 1.00 47.38 101 SER A C 1
ATOM 828 O O . SER A 1 101 ? 30.629 9.521 -24.056 1.00 47.38 101 SER A O 1
ATOM 830 N N . GLU A 1 102 ? 29.682 10.693 -22.352 1.00 41.22 102 GLU A N 1
ATOM 831 C CA . GLU A 1 102 ? 28.243 10.621 -22.635 1.00 41.22 102 GLU A CA 1
ATOM 832 C C . GLU A 1 102 ? 27.514 9.304 -22.289 1.00 41.22 102 GLU A C 1
ATOM 834 O O . GLU A 1 102 ? 27.340 8.391 -23.090 1.00 41.22 102 GLU A O 1
ATOM 839 N N . ASP A 1 103 ? 27.042 9.331 -21.034 1.00 43.47 103 ASP A N 1
ATOM 840 C CA . ASP A 1 103 ? 25.759 8.846 -20.514 1.00 43.47 103 ASP A CA 1
ATOM 841 C C . ASP A 1 103 ? 25.524 7.340 -20.347 1.00 43.47 103 ASP A C 1
ATOM 843 O O . ASP A 1 103 ? 24.966 6.674 -21.208 1.00 43.47 103 ASP A O 1
ATOM 847 N N . ASP A 1 104 ? 25.828 6.864 -19.133 1.00 39.44 104 ASP A N 1
ATOM 848 C CA . ASP A 1 104 ? 24.921 6.030 -18.332 1.00 39.44 104 ASP A CA 1
ATOM 849 C C . ASP A 1 104 ? 25.227 6.281 -16.837 1.00 39.44 104 ASP A C 1
ATOM 851 O O . ASP A 1 104 ? 26.349 6.059 -16.373 1.00 39.44 104 ASP A O 1
ATOM 855 N N . GLU A 1 105 ? 24.236 6.732 -16.056 1.00 40.78 105 GLU A N 1
ATOM 856 C CA . GLU A 1 105 ? 24.319 7.032 -14.605 1.00 40.78 105 GLU A CA 1
ATOM 857 C C . GLU A 1 105 ? 24.653 5.811 -13.711 1.00 40.78 105 GLU A C 1
ATOM 859 O O . GLU A 1 105 ? 24.631 5.895 -12.485 1.00 40.78 105 GLU A O 1
ATOM 864 N N . VAL A 1 106 ? 25.017 4.666 -14.294 1.00 42.06 106 VAL A N 1
ATOM 865 C CA . VAL A 1 106 ? 25.285 3.404 -13.580 1.00 42.06 106 VAL A CA 1
ATOM 866 C C . VAL A 1 106 ? 26.790 3.144 -13.388 1.00 42.06 106 VAL A C 1
ATOM 868 O O . VAL A 1 106 ? 27.203 2.041 -13.049 1.00 42.06 106 VAL A O 1
ATOM 871 N N . GLY A 1 107 ? 27.656 4.146 -13.583 1.00 39.34 107 GLY A N 1
ATOM 872 C CA . GLY A 1 107 ? 29.053 4.087 -13.119 1.00 39.34 107 GLY A CA 1
ATOM 873 C C . GLY A 1 107 ? 29.892 2.920 -13.670 1.00 39.34 107 GLY A C 1
ATOM 874 O O . GLY A 1 107 ? 30.904 2.542 -13.073 1.00 39.34 107 GLY A O 1
ATOM 875 N N . HIS A 1 108 ? 29.505 2.331 -14.802 1.00 44.34 108 HIS A N 1
ATOM 876 C CA . HIS A 1 108 ? 30.231 1.225 -15.414 1.00 44.34 108 HIS A CA 1
ATOM 877 C C . HIS A 1 108 ? 31.204 1.755 -16.469 1.00 44.34 108 HIS A C 1
ATOM 879 O O . HIS A 1 108 ? 30.811 2.260 -17.513 1.00 44.34 108 HIS A O 1
ATOM 885 N N . LYS A 1 109 ? 32.507 1.641 -16.185 1.00 45.78 109 LYS A N 1
ATOM 886 C CA . LYS A 1 109 ? 33.578 2.007 -17.121 1.00 45.78 109 LYS A CA 1
ATOM 887 C C . LYS A 1 109 ? 33.499 1.141 -18.385 1.00 45.78 109 LYS A C 1
ATOM 889 O O . LYS A 1 109 ? 33.616 -0.078 -18.307 1.00 45.78 109 LYS A O 1
ATOM 894 N N . TRP A 1 110 ? 33.400 1.787 -19.543 1.00 49.31 110 TRP A N 1
ATOM 895 C CA . TRP A 1 110 ? 33.339 1.205 -20.894 1.00 49.31 110 TRP A CA 1
ATOM 896 C C . TRP A 1 110 ? 34.648 0.553 -21.393 1.00 49.31 110 TRP A C 1
ATOM 898 O O . TRP A 1 110 ? 34.767 0.237 -22.571 1.00 49.31 110 TRP A O 1
ATOM 908 N N . LYS A 1 111 ? 35.638 0.337 -20.516 1.00 47.16 111 LYS A N 1
ATOM 909 C CA . LYS A 1 111 ? 37.032 0.008 -20.879 1.00 47.16 111 LYS A CA 1
ATOM 910 C C . LYS A 1 111 ? 37.260 -1.377 -21.501 1.00 47.16 111 LYS A C 1
ATOM 912 O O . LYS A 1 111 ? 38.352 -1.630 -21.988 1.00 47.16 111 LYS A O 1
ATOM 917 N N . ASP A 1 112 ? 36.255 -2.249 -21.498 1.00 53.94 112 ASP A N 1
ATOM 918 C CA . ASP A 1 112 ? 36.409 -3.654 -21.900 1.00 53.94 112 ASP A CA 1
ATOM 919 C C . ASP A 1 112 ? 35.656 -4.020 -23.196 1.00 53.94 112 ASP A C 1
ATOM 921 O O . ASP A 1 112 ? 35.678 -5.181 -23.613 1.00 53.94 112 ASP A O 1
ATOM 925 N N . LEU A 1 113 ? 34.961 -3.062 -23.823 1.00 58.34 113 LEU A N 1
ATOM 926 C CA . LEU A 1 113 ? 34.334 -3.273 -25.130 1.00 58.34 113 LEU A CA 1
ATOM 927 C C . LEU A 1 113 ? 35.353 -2.946 -26.235 1.00 58.34 113 LEU A C 1
ATOM 929 O O . LEU A 1 113 ? 35.978 -1.894 -26.168 1.00 58.34 113 LEU A O 1
ATOM 933 N N . PRO A 1 114 ? 35.514 -3.767 -27.286 1.00 61.00 114 PRO A N 1
ATOM 934 C CA . PRO A 1 114 ? 36.336 -3.404 -28.446 1.00 61.00 114 PRO A CA 1
ATOM 935 C C . PRO A 1 114 ? 35.842 -2.180 -29.232 1.00 61.00 114 PRO A C 1
ATOM 937 O O . PRO A 1 114 ? 36.638 -1.569 -29.936 1.00 61.00 114 PRO A O 1
ATOM 940 N N . PHE A 1 115 ? 34.557 -1.815 -29.132 1.00 67.31 115 PHE A N 1
ATOM 941 C CA . PHE A 1 115 ? 33.973 -0.668 -29.837 1.00 67.31 115 PHE A CA 1
ATOM 942 C C . PHE A 1 115 ? 32.646 -0.202 -29.222 1.00 67.31 115 PHE A C 1
ATOM 944 O O . PHE A 1 115 ? 31.964 -0.965 -28.537 1.00 67.31 115 PHE A O 1
ATOM 951 N N . THR A 1 116 ? 32.252 1.043 -29.515 1.00 70.31 116 THR A N 1
ATOM 952 C CA . THR A 1 116 ? 30.986 1.660 -29.072 1.00 70.31 116 THR A CA 1
ATOM 953 C C . THR A 1 116 ? 29.926 1.684 -30.173 1.00 70.31 116 THR A C 1
ATOM 955 O O . THR A 1 116 ? 30.232 1.597 -31.366 1.00 70.31 116 THR A O 1
ATOM 958 N N . GLN A 1 117 ? 28.663 1.896 -29.784 1.00 72.19 117 GLN A N 1
ATOM 959 C CA . GLN A 1 117 ? 27.561 2.151 -30.720 1.00 72.19 117 GLN A CA 1
ATOM 960 C C . GLN A 1 117 ? 27.866 3.341 -31.647 1.00 72.19 117 GLN A C 1
ATOM 962 O O . GLN A 1 117 ? 27.588 3.281 -32.844 1.00 72.19 117 GLN A O 1
ATOM 967 N N . SER A 1 118 ? 28.480 4.400 -31.115 1.00 73.12 118 SER A N 1
ATOM 968 C CA . SER A 1 118 ? 28.888 5.582 -31.881 1.00 73.12 118 SER A CA 1
ATOM 969 C C . SER A 1 118 ? 29.957 5.259 -32.927 1.00 73.12 118 SER A C 1
ATOM 971 O O . SER A 1 118 ? 29.850 5.727 -34.061 1.00 73.12 118 SER A O 1
ATOM 973 N N . ALA A 1 119 ? 30.947 4.423 -32.589 1.00 73.56 119 ALA A N 1
ATOM 974 C CA . ALA A 1 119 ? 31.978 3.982 -33.530 1.00 73.56 119 ALA A CA 1
ATOM 975 C C . ALA A 1 119 ? 31.382 3.131 -34.667 1.00 73.56 119 ALA A C 1
ATOM 977 O O . ALA A 1 119 ? 31.677 3.3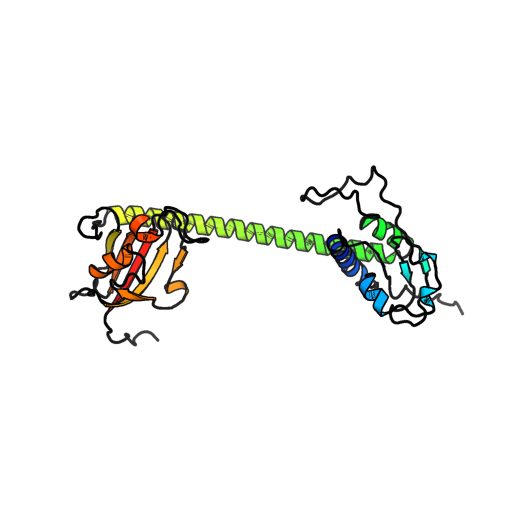77 -35.838 1.00 73.56 119 ALA A O 1
ATOM 978 N N . ILE A 1 120 ? 30.461 2.214 -34.342 1.00 74.38 120 ILE A N 1
ATOM 979 C CA . ILE A 1 120 ? 29.708 1.431 -35.334 1.00 74.38 120 ILE A CA 1
ATOM 980 C C . ILE A 1 120 ? 28.907 2.351 -36.260 1.00 74.38 120 ILE A C 1
ATOM 982 O O . ILE A 1 120 ? 29.039 2.267 -37.479 1.00 74.38 120 ILE A O 1
ATOM 986 N N . LEU A 1 121 ? 28.103 3.262 -35.703 1.00 74.19 121 LEU A N 1
ATOM 987 C CA . LEU A 1 121 ? 27.288 4.184 -36.496 1.00 74.19 121 LEU A CA 1
ATOM 988 C C . LEU A 1 121 ? 28.156 5.082 -37.385 1.00 74.19 121 LEU A C 1
ATOM 990 O O . LEU A 1 121 ? 27.799 5.310 -38.536 1.00 74.19 121 LEU A O 1
ATOM 994 N N . LYS A 1 122 ? 29.311 5.554 -36.898 1.00 76.31 122 LYS A N 1
ATOM 995 C CA . LYS A 1 122 ? 30.274 6.347 -37.682 1.00 76.31 122 LYS A CA 1
ATOM 996 C C . LYS A 1 122 ? 30.815 5.559 -38.878 1.00 76.31 122 LYS A C 1
ATOM 998 O O . LYS A 1 122 ? 30.867 6.110 -39.977 1.00 76.31 122 LYS A O 1
ATOM 1003 N N . SER A 1 123 ? 31.185 4.290 -38.691 1.00 74.94 123 SER A N 1
ATOM 1004 C CA . SER A 1 123 ? 31.610 3.409 -39.789 1.00 74.94 123 SER A CA 1
ATOM 1005 C C . SER A 1 123 ? 30.472 3.139 -40.775 1.00 74.94 123 SER A C 1
ATOM 1007 O O . SER A 1 123 ? 30.668 3.260 -41.983 1.00 74.94 123 SER A O 1
ATOM 1009 N N . LEU A 1 124 ? 29.262 2.863 -40.278 1.00 75.00 124 LEU A N 1
ATOM 1010 C CA . LEU A 1 124 ? 28.083 2.609 -41.111 1.00 75.00 124 LEU A CA 1
ATOM 1011 C C . LEU A 1 124 ? 27.698 3.823 -41.961 1.00 75.00 124 LEU A C 1
ATOM 1013 O O . LEU A 1 124 ? 27.471 3.668 -43.153 1.00 75.00 124 LEU A O 1
ATOM 1017 N N . LYS A 1 125 ? 27.704 5.034 -41.395 1.00 77.50 125 LYS A N 1
ATOM 1018 C CA . LYS A 1 125 ? 27.387 6.284 -42.112 1.00 77.50 125 LYS A CA 1
ATOM 1019 C C . LYS A 1 125 ? 28.322 6.556 -43.292 1.00 77.50 125 LYS A C 1
ATOM 1021 O O . LYS A 1 125 ? 27.888 7.107 -44.298 1.00 77.50 125 LYS A O 1
ATOM 1026 N N . LYS A 1 126 ? 29.601 6.164 -43.189 1.00 76.94 126 LYS A N 1
ATOM 1027 C CA . LYS A 1 126 ? 30.568 6.280 -44.297 1.00 76.94 126 LYS A CA 1
ATOM 1028 C C . LYS A 1 126 ? 30.231 5.348 -45.465 1.00 76.94 126 LYS A C 1
ATOM 1030 O O . LYS A 1 126 ? 30.572 5.661 -46.600 1.00 76.94 126 LYS A O 1
ATOM 1035 N N . LEU A 1 127 ? 29.618 4.203 -45.175 1.00 73.38 127 LEU A N 1
ATOM 1036 C CA . LEU A 1 127 ? 29.377 3.121 -46.134 1.00 73.38 127 LEU A CA 1
ATOM 1037 C C . LEU A 1 127 ? 27.947 3.146 -46.690 1.00 73.38 127 LEU A C 1
ATOM 1039 O O . LEU A 1 127 ? 27.737 2.785 -47.845 1.00 73.38 127 LEU A O 1
ATOM 1043 N N . VAL A 1 128 ? 26.984 3.596 -45.883 1.00 75.06 128 VAL A N 1
ATOM 1044 C CA . VAL A 1 128 ? 25.554 3.679 -46.197 1.00 75.06 128 VAL A CA 1
ATOM 1045 C C . VAL A 1 128 ? 25.013 5.024 -45.682 1.00 75.06 128 VAL A C 1
ATOM 1047 O O . VAL A 1 128 ? 24.607 5.123 -44.520 1.00 75.0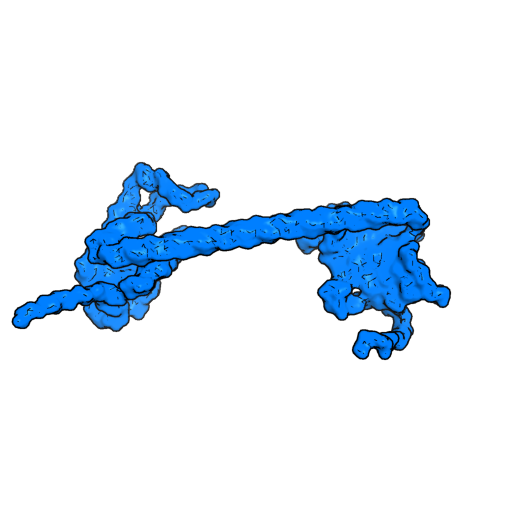6 128 VAL A O 1
ATOM 1050 N N . PRO A 1 129 ? 25.026 6.090 -46.504 1.00 76.62 129 PRO A N 1
ATOM 1051 C CA . PRO A 1 129 ? 24.585 7.430 -46.099 1.00 76.62 129 PRO A CA 1
ATOM 1052 C C . PRO A 1 129 ? 23.146 7.492 -45.559 1.00 76.62 129 PRO A C 1
ATOM 1054 O O . PRO A 1 129 ? 22.837 8.327 -44.708 1.00 76.62 129 PRO A O 1
ATOM 1057 N N . GLU A 1 130 ? 22.268 6.584 -45.994 1.00 76.69 130 GLU A N 1
ATOM 1058 C CA . GLU A 1 130 ? 20.876 6.457 -45.543 1.00 76.69 130 GLU A CA 1
ATOM 1059 C C . GLU A 1 130 ? 20.766 6.187 -44.031 1.00 76.69 130 GLU A C 1
ATOM 1061 O O . GLU A 1 130 ? 19.779 6.574 -43.398 1.00 76.69 130 GLU A O 1
ATOM 1066 N N . VAL A 1 131 ? 21.806 5.595 -43.427 1.00 77.06 131 VAL A N 1
ATOM 1067 C CA . VAL A 1 131 ? 21.891 5.352 -41.978 1.00 77.06 131 VAL A CA 1
ATOM 1068 C C . VAL A 1 131 ? 21.845 6.657 -41.181 1.00 77.06 131 VAL A C 1
ATOM 1070 O O . VAL A 1 131 ? 21.311 6.664 -40.074 1.00 77.06 131 VAL A O 1
ATOM 1073 N N . GLU A 1 132 ? 22.345 7.776 -41.720 1.00 80.38 132 GLU A N 1
ATOM 1074 C CA . GLU A 1 132 ? 22.279 9.077 -41.038 1.00 80.38 132 GLU A CA 1
ATOM 1075 C C . GLU A 1 132 ? 20.825 9.518 -40.819 1.00 80.38 132 GLU A C 1
ATOM 1077 O O . GLU A 1 132 ? 20.441 9.882 -39.708 1.00 80.38 132 GLU A O 1
ATOM 1082 N N . HIS A 1 133 ? 19.992 9.426 -41.858 1.00 79.94 133 HIS A N 1
ATOM 1083 C CA . HIS A 1 133 ? 18.579 9.797 -41.771 1.00 79.94 133 HIS A CA 1
ATOM 1084 C C . HIS A 1 133 ? 17.785 8.848 -40.863 1.00 79.94 133 HIS A C 1
ATOM 1086 O O . HIS A 1 133 ? 16.950 9.306 -40.074 1.00 79.94 133 HIS A O 1
ATOM 1092 N N . ALA A 1 134 ? 18.072 7.543 -40.925 1.00 78.50 134 ALA A N 1
ATOM 1093 C CA . ALA A 1 134 ? 17.475 6.551 -40.030 1.00 78.50 134 ALA A CA 1
ATOM 1094 C C . ALA A 1 134 ? 17.807 6.847 -38.561 1.00 78.50 134 ALA A C 1
ATOM 1096 O O . ALA A 1 134 ? 16.921 6.882 -37.706 1.00 78.50 134 ALA A O 1
ATOM 1097 N N . TRP A 1 135 ? 19.081 7.142 -38.288 1.00 78.38 135 TRP A N 1
ATOM 1098 C CA . TRP A 1 135 ? 19.576 7.493 -36.962 1.00 78.38 135 TRP A CA 1
ATOM 1099 C C . TRP A 1 135 ? 18.904 8.745 -36.401 1.00 78.38 135 TRP A C 1
ATOM 1101 O O . TRP A 1 135 ? 18.444 8.713 -35.262 1.00 78.38 135 TRP A O 1
ATOM 1111 N N . LEU A 1 136 ? 18.799 9.822 -37.186 1.00 81.00 136 LEU A N 1
ATOM 1112 C CA . LEU A 1 136 ? 18.117 11.047 -36.755 1.00 81.00 136 LEU A CA 1
ATOM 1113 C C . LEU A 1 136 ? 16.644 10.781 -36.415 1.00 81.00 136 LEU A C 1
ATOM 1115 O O . LEU A 1 136 ? 16.189 11.160 -35.338 1.00 81.00 136 LEU A O 1
ATOM 1119 N N . THR A 1 137 ? 15.940 10.034 -37.270 1.00 82.81 137 THR A N 1
ATOM 1120 C CA . THR A 1 137 ? 14.529 9.670 -37.055 1.00 82.81 137 THR A CA 1
ATOM 1121 C C . THR A 1 137 ? 14.337 8.863 -35.768 1.00 82.81 137 THR A C 1
ATOM 1123 O O . THR A 1 137 ? 13.425 9.119 -34.980 1.00 82.81 137 THR A O 1
ATOM 1126 N N . VAL A 1 138 ? 15.190 7.863 -35.532 1.00 79.12 138 VAL A N 1
ATOM 1127 C CA . VAL A 1 138 ? 15.121 7.033 -34.322 1.00 79.12 138 VAL A CA 1
ATOM 1128 C C . VAL A 1 138 ? 15.489 7.843 -33.082 1.00 79.12 138 VAL A C 1
ATOM 1130 O O . VAL A 1 138 ? 14.811 7.730 -32.062 1.00 79.12 138 VAL A O 1
ATOM 1133 N N . LYS A 1 139 ? 16.507 8.707 -33.168 1.00 78.56 139 LYS A N 1
ATOM 1134 C CA . LYS A 1 139 ? 16.916 9.594 -32.074 1.00 78.56 139 LYS A CA 1
ATOM 1135 C C . LYS A 1 139 ? 15.773 10.518 -31.649 1.00 78.56 139 LYS A C 1
ATOM 1137 O O . LYS A 1 139 ? 15.512 10.624 -30.453 1.00 78.56 139 LYS A O 1
ATOM 1142 N N . GLU A 1 140 ? 15.062 11.120 -32.601 1.00 83.94 140 GLU A N 1
ATOM 1143 C CA . GLU A 1 140 ? 13.878 11.945 -32.329 1.00 83.94 140 GLU A CA 1
ATOM 1144 C C . GLU A 1 140 ? 12.768 11.138 -31.642 1.00 83.94 140 GLU A C 1
ATOM 1146 O O . GLU A 1 140 ? 12.253 11.560 -30.607 1.00 83.94 140 GLU A O 1
ATOM 1151 N N . LYS A 1 141 ? 12.455 9.932 -32.140 1.00 81.56 141 LYS A N 1
ATOM 1152 C CA . LYS A 1 141 ? 11.451 9.044 -31.522 1.00 81.56 141 LYS A CA 1
ATOM 1153 C C . LYS A 1 141 ? 11.815 8.639 -30.093 1.00 81.56 141 LYS A C 1
ATOM 1155 O O . LYS A 1 141 ? 10.946 8.609 -29.224 1.00 81.56 141 LYS A O 1
ATOM 1160 N N . VAL A 1 142 ? 13.086 8.328 -29.835 1.00 79.44 142 VAL A N 1
ATOM 1161 C CA . VAL A 1 142 ? 13.576 7.972 -28.494 1.00 79.44 142 VAL A CA 1
ATOM 1162 C C . VAL A 1 142 ? 13.500 9.173 -27.555 1.00 79.44 142 VAL A C 1
ATOM 1164 O O . VAL A 1 142 ? 13.037 9.030 -26.424 1.00 79.44 142 VAL A O 1
ATOM 1167 N N . GLN A 1 143 ? 13.920 10.357 -28.009 1.00 79.69 143 GLN A N 1
ATOM 1168 C CA . GLN A 1 143 ? 13.811 11.587 -27.225 1.00 79.69 143 GLN A CA 1
ATOM 1169 C C . GLN A 1 143 ? 12.354 11.914 -26.889 1.00 79.69 143 GLN A C 1
ATOM 1171 O O . GLN A 1 143 ? 12.059 12.249 -25.743 1.00 79.69 143 GLN A O 1
ATOM 1176 N N . GLU A 1 144 ? 11.440 11.754 -27.844 1.00 88.75 144 GLU A N 1
ATOM 1177 C CA . GLU A 1 144 ? 10.017 11.988 -27.613 1.00 88.75 144 GLU A CA 1
ATOM 1178 C C . GLU A 1 144 ? 9.419 10.973 -26.631 1.00 88.75 144 GLU A C 1
ATOM 1180 O O . GLU A 1 144 ? 8.773 11.359 -25.659 1.00 88.75 144 GLU A O 1
ATOM 1185 N N . ARG A 1 145 ? 9.726 9.677 -26.787 1.00 85.56 145 ARG A N 1
ATOM 1186 C CA . ARG A 1 145 ? 9.318 8.638 -25.826 1.00 85.56 145 ARG A CA 1
ATOM 1187 C C . ARG A 1 145 ? 9.819 8.953 -24.413 1.00 85.56 145 ARG A C 1
ATOM 1189 O O . ARG A 1 145 ? 9.064 8.796 -23.460 1.00 85.56 145 ARG A O 1
ATOM 1196 N N . ARG A 1 146 ? 11.067 9.419 -24.270 1.00 84.12 146 ARG A N 1
ATOM 1197 C CA . ARG A 1 146 ? 11.635 9.831 -22.973 1.00 84.12 146 ARG A CA 1
ATOM 1198 C C . ARG A 1 146 ? 10.868 11.000 -22.362 1.00 84.12 146 ARG A C 1
ATOM 1200 O O . ARG A 1 146 ? 10.613 10.971 -21.165 1.00 84.12 146 ARG A O 1
ATOM 1207 N N . ARG A 1 147 ? 10.472 11.997 -23.161 1.00 91.81 147 ARG A N 1
ATOM 1208 C CA . ARG A 1 147 ? 9.646 13.121 -22.686 1.00 91.81 147 ARG A CA 1
ATOM 1209 C C . ARG A 1 147 ? 8.278 12.660 -22.204 1.00 91.81 147 ARG A C 1
ATOM 1211 O O . ARG A 1 147 ? 7.849 13.104 -21.147 1.00 91.81 147 ARG A O 1
ATOM 1218 N N . ILE A 1 148 ? 7.627 11.760 -22.943 1.00 93.19 148 ILE A N 1
ATOM 1219 C CA . ILE A 1 148 ? 6.328 11.193 -22.554 1.00 93.19 148 ILE A CA 1
ATOM 1220 C C . ILE A 1 148 ? 6.458 10.442 -21.228 1.00 93.19 148 ILE A C 1
ATOM 1222 O O . ILE A 1 148 ? 5.743 10.764 -20.290 1.00 93.19 148 ILE A O 1
ATOM 1226 N N . VAL A 1 149 ? 7.423 9.526 -21.113 1.00 93.31 149 VAL A N 1
ATOM 1227 C CA . VAL A 1 149 ? 7.644 8.756 -19.876 1.00 93.31 149 VAL A CA 1
ATOM 1228 C C . VAL A 1 149 ? 7.999 9.669 -18.699 1.00 93.31 149 VAL A C 1
ATOM 1230 O O . VAL A 1 149 ? 7.503 9.463 -17.597 1.00 93.31 149 VAL A O 1
ATOM 1233 N N . ALA A 1 150 ? 8.820 10.702 -18.914 1.00 93.00 150 ALA A N 1
ATOM 1234 C CA . ALA A 1 150 ? 9.137 11.680 -17.874 1.00 93.00 150 ALA A CA 1
ATOM 1235 C C . ALA A 1 150 ? 7.894 12.469 -17.430 1.00 93.00 150 ALA A C 1
ATOM 1237 O O . ALA A 1 150 ? 7.712 12.701 -16.238 1.00 93.00 150 ALA A O 1
ATOM 1238 N N . LYS A 1 151 ? 7.023 12.844 -18.374 1.00 96.50 151 LYS A N 1
ATOM 1239 C CA . LYS A 1 151 ? 5.756 13.516 -18.076 1.00 96.50 151 LYS A CA 1
ATOM 1240 C C . LYS A 1 151 ? 4.802 12.601 -17.308 1.00 96.50 151 LYS A C 1
ATOM 1242 O O . LYS A 1 151 ? 4.254 13.032 -16.306 1.00 96.50 151 LYS A O 1
ATOM 1247 N N . GLU A 1 152 ? 4.653 11.347 -17.731 1.00 96.00 152 GLU A N 1
ATOM 1248 C CA . GLU A 1 152 ? 3.828 10.342 -17.044 1.00 96.00 152 GLU A CA 1
ATOM 1249 C C . GLU A 1 152 ? 4.336 10.068 -15.621 1.00 96.00 152 GLU A C 1
ATOM 1251 O O . GLU A 1 152 ? 3.540 9.969 -14.690 1.00 96.00 152 GLU A O 1
ATOM 1256 N N . ALA A 1 153 ? 5.656 9.986 -15.430 1.00 95.44 153 ALA A N 1
ATOM 1257 C CA . ALA A 1 153 ? 6.260 9.799 -14.114 1.00 95.44 153 ALA A CA 1
ATOM 1258 C C . ALA A 1 153 ? 6.018 11.001 -13.188 1.00 95.44 153 ALA A C 1
ATOM 1260 O O . ALA A 1 153 ? 5.707 10.815 -12.012 1.00 95.44 153 ALA A O 1
ATOM 1261 N N . GLU A 1 154 ? 6.123 12.224 -13.713 1.00 96.44 154 GLU A N 1
ATOM 1262 C CA . GLU A 1 154 ? 5.843 13.441 -12.947 1.00 96.44 154 GLU A CA 1
ATOM 1263 C C . GLU A 1 154 ? 4.350 13.578 -12.617 1.00 96.44 154 GLU A C 1
ATOM 1265 O O . GLU A 1 154 ? 3.998 13.858 -11.473 1.00 96.44 154 GLU A O 1
ATOM 1270 N N . GLU A 1 155 ? 3.460 13.304 -13.576 1.00 96.88 155 GLU A N 1
ATOM 1271 C CA . GLU A 1 155 ? 2.010 13.266 -13.347 1.00 96.88 155 GLU A CA 1
ATOM 1272 C C . GLU A 1 155 ? 1.639 12.216 -12.288 1.00 96.88 155 GLU A C 1
ATOM 1274 O O . GLU A 1 155 ? 0.840 12.496 -11.393 1.00 96.88 155 GLU A O 1
ATOM 1279 N N . ALA A 1 156 ? 2.257 11.031 -12.326 1.00 96.62 156 ALA A N 1
ATOM 1280 C CA . ALA A 1 156 ? 2.057 9.995 -11.316 1.00 96.62 156 ALA A CA 1
ATOM 1281 C C . ALA A 1 156 ? 2.581 10.411 -9.931 1.00 96.62 156 ALA A C 1
ATOM 1283 O O . ALA A 1 156 ? 1.941 10.104 -8.924 1.00 96.62 156 ALA A O 1
ATOM 1284 N N . ARG A 1 157 ? 3.714 11.127 -9.863 1.00 96.81 157 ARG A N 1
ATOM 1285 C CA . ARG A 1 157 ? 4.268 11.660 -8.608 1.00 96.81 157 ARG A CA 1
ATOM 1286 C C . ARG A 1 157 ? 3.329 12.690 -7.985 1.00 96.81 157 ARG A C 1
ATOM 1288 O O . ARG A 1 157 ? 2.993 12.552 -6.814 1.00 96.81 157 ARG A O 1
ATOM 1295 N N . ILE A 1 158 ? 2.873 13.665 -8.775 1.00 97.25 158 ILE A N 1
ATOM 1296 C CA . ILE A 1 158 ? 1.926 14.697 -8.330 1.00 97.25 158 ILE A CA 1
ATOM 1297 C C . ILE A 1 158 ? 0.630 14.046 -7.842 1.00 97.25 158 ILE A C 1
ATOM 1299 O O . ILE A 1 158 ? 0.178 14.336 -6.739 1.00 97.25 158 ILE A O 1
ATOM 1303 N N . LYS A 1 159 ? 0.071 13.107 -8.618 1.00 96.19 159 LYS A N 1
ATOM 1304 C CA . LYS A 1 159 ? -1.150 12.391 -8.235 1.00 96.19 159 LYS A CA 1
ATOM 1305 C C . LYS A 1 159 ? -0.989 11.649 -6.905 1.00 96.19 159 LYS A C 1
ATOM 1307 O O . LYS A 1 159 ? -1.868 11.727 -6.053 1.00 96.19 159 LYS A O 1
ATOM 1312 N N . LYS A 1 160 ? 0.137 10.956 -6.709 1.00 94.06 160 LYS A N 1
ATOM 1313 C CA . LYS A 1 160 ? 0.421 10.250 -5.456 1.00 94.06 160 LYS A CA 1
ATOM 1314 C C . LYS A 1 160 ? 0.557 11.213 -4.271 1.00 94.06 160 LYS A C 1
ATOM 1316 O O . LYS A 1 160 ? 0.032 10.929 -3.203 1.00 94.06 160 LYS A O 1
ATOM 1321 N N . GLU A 1 161 ? 1.225 12.351 -4.455 1.00 95.31 161 GLU A N 1
ATOM 1322 C CA . GLU A 1 161 ? 1.350 13.381 -3.413 1.00 95.31 161 GLU A CA 1
ATOM 1323 C C . GLU A 1 161 ? -0.011 13.975 -3.020 1.00 95.31 161 GLU A C 1
ATOM 1325 O O . GLU A 1 161 ? -0.263 14.208 -1.838 1.00 95.31 161 GLU A O 1
ATOM 1330 N N . GLU A 1 162 ? -0.908 14.187 -3.987 1.00 96.38 162 GLU A N 1
ATOM 1331 C CA . GLU A 1 162 ? -2.284 14.624 -3.726 1.00 96.38 162 GLU A CA 1
ATOM 1332 C C . GLU A 1 162 ? -3.099 13.564 -2.968 1.00 96.38 162 GLU A C 1
ATOM 1334 O O . GLU A 1 162 ? -3.815 13.905 -2.024 1.00 96.38 162 GLU A O 1
ATOM 1339 N N . GLU A 1 163 ? -2.974 12.285 -3.340 1.00 94.25 163 GLU A N 1
ATOM 1340 C CA . GLU A 1 163 ? -3.621 11.159 -2.652 1.00 94.25 163 GLU A CA 1
ATOM 1341 C C . GLU A 1 163 ? -3.118 11.002 -1.208 1.00 94.25 163 GLU A C 1
ATOM 1343 O O . GLU A 1 163 ? -3.935 10.920 -0.288 1.00 94.25 163 GLU A O 1
ATOM 1348 N N . ASP A 1 164 ? -1.798 11.035 -0.989 1.00 93.56 164 ASP A N 1
ATOM 1349 C CA . ASP A 1 164 ? -1.182 10.942 0.342 1.00 93.56 164 ASP A CA 1
ATOM 1350 C C . ASP A 1 164 ? -1.597 12.134 1.225 1.00 93.56 164 ASP A C 1
ATOM 1352 O O . ASP A 1 164 ? -1.975 11.955 2.387 1.00 93.56 164 ASP A O 1
ATOM 1356 N N . LYS A 1 165 ? -1.613 13.354 0.668 1.00 95.19 165 LYS A N 1
ATOM 1357 C CA . LYS A 1 165 ? -2.085 14.550 1.380 1.00 95.19 165 LYS A CA 1
ATOM 1358 C C . LYS A 1 165 ? -3.557 14.427 1.773 1.00 95.19 165 LYS A C 1
ATOM 1360 O O . LYS A 1 165 ? -3.911 14.728 2.911 1.00 95.19 165 LYS A O 1
ATOM 1365 N N . LYS A 1 166 ? -4.415 13.971 0.857 1.00 95.88 166 LYS A N 1
ATOM 1366 C CA . LYS A 1 166 ? -5.841 13.763 1.134 1.00 95.88 166 LYS A CA 1
ATOM 1367 C C . LYS A 1 166 ? -6.049 12.711 2.227 1.00 95.88 166 LYS A C 1
ATOM 1369 O O . LYS A 1 166 ? -6.844 12.940 3.136 1.00 95.88 166 LYS A O 1
ATOM 1374 N N . ALA A 1 167 ? -5.327 11.591 2.164 1.00 93.62 167 ALA A N 1
ATOM 1375 C CA . ALA A 1 167 ? -5.398 10.538 3.174 1.00 93.62 167 ALA A CA 1
ATOM 1376 C C . ALA A 1 167 ? -4.996 11.056 4.564 1.00 93.62 167 ALA A C 1
ATOM 1378 O O . ALA A 1 167 ? -5.650 10.731 5.556 1.00 93.62 167 ALA A O 1
ATOM 1379 N N . GLN A 1 168 ? -3.967 11.903 4.632 1.00 93.75 168 GLN A N 1
ATOM 1380 C CA . GLN A 1 168 ? -3.537 12.514 5.884 1.00 93.75 168 GLN A CA 1
ATOM 1381 C C . GLN A 1 168 ? -4.558 13.526 6.426 1.00 93.75 168 GLN A C 1
ATOM 1383 O O . GLN A 1 168 ? -4.896 13.465 7.606 1.00 93.75 168 GLN A O 1
ATOM 1388 N N . GLU A 1 169 ? -5.122 14.394 5.581 1.00 96.12 169 GLU A N 1
ATOM 1389 C CA . GLU A 1 169 ? -6.196 15.314 5.989 1.00 96.12 169 GLU A CA 1
ATOM 1390 C C . GLU A 1 169 ? -7.444 14.563 6.495 1.00 96.12 169 GLU A C 1
ATOM 1392 O O . GLU A 1 169 ? -8.101 15.003 7.440 1.00 96.12 169 GLU A O 1
ATOM 1397 N N . GLU A 1 170 ? -7.799 13.428 5.883 1.00 94.69 170 GLU A N 1
ATOM 1398 C CA . GLU A 1 170 ? -8.885 12.562 6.360 1.00 94.69 170 GLU A CA 1
ATOM 1399 C C . GLU A 1 170 ? -8.546 11.886 7.695 1.00 94.69 170 GLU A C 1
ATOM 1401 O O . GLU A 1 170 ? -9.408 11.807 8.571 1.00 94.69 170 GLU A O 1
ATOM 1406 N N . ALA A 1 171 ? -7.303 11.430 7.879 1.00 94.31 171 ALA A N 1
ATOM 1407 C CA . ALA A 1 171 ? -6.846 10.840 9.135 1.00 94.31 171 ALA A CA 1
ATOM 1408 C C . ALA A 1 171 ? -6.854 11.851 10.289 1.00 94.31 171 ALA A C 1
ATOM 1410 O O . ALA A 1 171 ? -7.313 11.511 11.377 1.00 94.31 171 ALA A O 1
ATOM 1411 N N . GLU A 1 172 ? -6.422 13.090 10.040 1.00 95.94 172 GLU A N 1
ATOM 1412 C CA . GLU A 1 172 ? -6.444 14.185 11.018 1.00 95.94 172 GLU A CA 1
ATOM 1413 C C . GLU A 1 172 ? -7.879 14.567 11.409 1.00 95.94 172 GLU A C 1
ATOM 1415 O O . GLU A 1 172 ? -8.184 14.695 12.595 1.00 95.94 172 GLU A O 1
ATOM 1420 N N . LYS A 1 173 ? -8.797 14.665 10.435 1.00 96.12 173 LYS A N 1
ATOM 1421 C CA . LYS A 1 173 ? -10.230 14.890 10.708 1.00 96.12 173 LYS A CA 1
ATOM 1422 C C . LYS A 1 173 ? -10.843 13.754 11.517 1.00 96.12 173 LYS A C 1
ATOM 1424 O O . LYS A 1 173 ? -11.643 13.999 12.418 1.00 96.12 173 LYS A O 1
ATOM 1429 N N . LEU A 1 174 ? -10.489 12.510 11.190 1.00 94.38 174 LEU A N 1
ATOM 1430 C CA . LEU A 1 174 ? -10.944 11.352 11.946 1.00 94.38 174 LEU A CA 1
ATOM 1431 C C . LEU A 1 174 ? -10.373 11.377 13.368 1.00 94.38 174 LEU A C 1
ATOM 1433 O O . LEU A 1 174 ? -11.122 11.122 14.301 1.00 94.38 174 LEU A O 1
ATOM 1437 N N . ASP A 1 175 ? -9.098 11.721 13.555 1.00 94.62 175 ASP A N 1
ATOM 1438 C CA . ASP A 1 175 ? -8.485 11.877 14.881 1.00 94.62 175 ASP A CA 1
ATOM 1439 C C . ASP A 1 175 ? -9.216 12.911 15.725 1.00 94.62 175 ASP A C 1
ATOM 1441 O O . ASP A 1 175 ? -9.604 12.611 16.856 1.00 94.62 175 ASP A O 1
ATOM 1445 N N . GLU A 1 176 ? -9.458 14.095 15.164 1.00 96.62 176 GLU A N 1
ATOM 1446 C CA . GLU A 1 176 ? -10.213 15.156 15.823 1.00 96.62 176 GLU A CA 1
ATOM 1447 C C . GLU A 1 176 ? -11.614 14.668 16.213 1.00 96.62 176 GLU A C 1
ATOM 1449 O O . GLU A 1 176 ? -12.011 14.796 17.373 1.00 96.62 176 GLU A O 1
ATOM 1454 N N . TYR A 1 177 ? -12.338 14.025 15.292 1.00 95.88 177 TYR A N 1
ATOM 1455 C CA . TYR A 1 177 ? -13.667 13.484 15.576 1.00 95.88 177 TYR A CA 1
ATOM 1456 C C . TYR A 1 177 ? -13.638 12.399 16.660 1.00 95.88 177 TYR A C 1
ATOM 1458 O O . TYR A 1 177 ? -14.450 12.423 17.587 1.00 95.88 177 TYR A O 1
ATOM 1466 N N . LEU A 1 178 ? -12.667 11.487 16.609 1.00 96.00 178 LEU A N 1
ATOM 1467 C CA . LEU A 1 178 ? -12.495 10.433 17.604 1.00 96.00 178 LEU A CA 1
ATOM 1468 C C . LEU A 1 178 ? -12.171 10.994 18.992 1.00 96.00 178 LEU A C 1
ATOM 1470 O O . LEU A 1 178 ? -12.530 10.356 19.975 1.00 96.00 178 LEU A O 1
ATOM 1474 N N . THR A 1 179 ? -11.582 12.188 19.131 1.00 95.75 179 THR A N 1
ATOM 1475 C CA . THR A 1 179 ? -11.423 12.802 20.468 1.00 95.75 179 THR A CA 1
ATOM 1476 C C . THR A 1 179 ? -12.756 13.092 21.165 1.00 95.75 179 THR A C 1
ATOM 1478 O O . THR A 1 179 ? -12.803 13.185 22.391 1.00 95.75 179 THR A O 1
ATOM 1481 N N . THR A 1 180 ? -13.847 13.200 20.399 1.00 96.94 180 THR A N 1
ATOM 1482 C CA . THR A 1 180 ? -15.200 13.451 20.916 1.00 96.94 180 THR A CA 1
ATOM 1483 C C . THR A 1 180 ? -15.961 12.173 21.273 1.00 96.94 180 THR A C 1
ATOM 1485 O O . THR A 1 180 ? -17.015 12.242 21.905 1.00 96.94 180 THR A O 1
ATOM 1488 N N . ILE A 1 181 ? -15.433 11.006 20.890 1.00 96.69 181 ILE A N 1
ATOM 1489 C CA . ILE A 1 181 ? -16.070 9.702 21.081 1.00 96.69 181 ILE A CA 1
ATOM 1490 C C . ILE A 1 181 ? -15.367 8.953 22.206 1.00 96.69 181 ILE A C 1
ATOM 1492 O O . ILE A 1 181 ? -14.141 8.833 22.222 1.00 96.69 181 ILE A O 1
ATOM 1496 N N . GLU A 1 182 ? -16.156 8.386 23.119 1.00 96.31 182 GLU A N 1
ATOM 1497 C CA . GLU A 1 182 ? -15.644 7.547 24.197 1.00 96.31 182 GLU A CA 1
ATOM 1498 C C . GLU A 1 182 ? -14.791 6.397 23.644 1.00 96.31 182 GLU A C 1
ATOM 1500 O O . GLU A 1 182 ? -15.235 5.591 22.822 1.00 96.31 182 GLU A O 1
ATOM 1505 N N . LYS A 1 183 ? -13.542 6.338 24.110 1.00 96.56 183 LYS A N 1
ATOM 1506 C CA . LYS A 1 183 ? -12.575 5.308 23.751 1.00 96.56 183 LYS A CA 1
ATOM 1507 C C . LYS A 1 183 ? -12.578 4.220 24.811 1.00 96.56 183 LYS A C 1
ATOM 1509 O O . LYS A 1 183 ? -12.043 4.410 25.900 1.00 96.56 183 LYS A O 1
ATOM 1514 N N . VAL A 1 184 ? -13.162 3.078 24.466 1.00 97.69 184 VAL A N 1
ATOM 1515 C CA . VAL A 1 184 ? -13.292 1.926 25.359 1.00 97.69 184 VAL A CA 1
ATOM 1516 C C . VAL A 1 184 ? -12.133 0.970 25.112 1.00 97.69 184 VAL A C 1
ATOM 1518 O O . VAL A 1 184 ? -11.921 0.534 23.980 1.00 97.69 184 VAL A O 1
ATOM 1521 N N . ASP A 1 185 ? -11.378 0.643 26.158 1.00 97.62 185 ASP A N 1
ATOM 1522 C CA . ASP A 1 185 ? -10.387 -0.431 26.103 1.00 97.62 185 ASP A CA 1
ATOM 1523 C C . ASP A 1 185 ? -11.106 -1.789 26.105 1.00 97.62 185 ASP A C 1
ATOM 1525 O O . ASP A 1 185 ? -11.905 -2.088 26.993 1.00 97.62 185 ASP A O 1
ATOM 1529 N N . VAL A 1 186 ? -10.856 -2.588 25.072 1.00 96.88 186 VAL A N 1
ATOM 1530 C CA . VAL A 1 186 ? -11.455 -3.912 24.851 1.00 96.88 186 VAL A CA 1
ATOM 1531 C C . VAL A 1 186 ? -10.395 -5.017 24.862 1.00 96.88 186 VAL A C 1
ATOM 1533 O O . VAL A 1 186 ? -10.627 -6.109 24.342 1.00 96.88 186 VAL A O 1
ATOM 1536 N N . SER A 1 187 ? -9.226 -4.745 25.444 1.00 96.19 187 SER A N 1
ATOM 1537 C CA . SER A 1 187 ? -8.117 -5.694 25.583 1.00 96.19 187 SER A CA 1
ATOM 1538 C C . SER A 1 187 ? -8.511 -6.977 26.331 1.00 96.19 187 SER A C 1
ATOM 1540 O O . SER A 1 187 ? -9.636 -7.160 26.811 1.00 96.19 187 SER A O 1
ATOM 1542 N N . GLU A 1 188 ? -7.607 -7.953 26.336 1.00 92.38 188 GLU A N 1
ATOM 1543 C CA . GLU A 1 188 ? -7.796 -9.173 27.115 1.00 92.38 188 GLU A CA 1
ATOM 1544 C C . GLU A 1 188 ? -7.829 -8.883 28.618 1.00 92.38 188 GLU A C 1
ATOM 1546 O O . GLU A 1 188 ? -7.230 -7.925 29.087 1.00 92.38 188 GLU A O 1
ATOM 1551 N N . GLU A 1 189 ? -8.562 -9.689 29.384 1.00 87.94 189 GLU A N 1
ATOM 1552 C CA . GLU A 1 189 ? -8.644 -9.492 30.830 1.00 87.94 189 GLU A CA 1
ATOM 1553 C C . GLU A 1 189 ? -7.256 -9.671 31.464 1.00 87.94 189 GLU A C 1
ATOM 1555 O O . GLU A 1 189 ? -6.589 -10.679 31.235 1.00 87.94 189 GLU A O 1
ATOM 1560 N N . GLY A 1 190 ? -6.814 -8.680 32.241 1.00 89.62 190 GLY A N 1
ATOM 1561 C CA . GLY A 1 190 ? -5.454 -8.631 32.790 1.00 89.62 190 GLY A CA 1
ATOM 1562 C C . GLY A 1 190 ? -4.412 -7.990 31.864 1.00 89.62 190 GLY A C 1
ATOM 1563 O O . GLY A 1 190 ? -3.259 -7.848 32.268 1.00 89.62 190 GLY A O 1
ATOM 1564 N N . GLU A 1 191 ? -4.805 -7.563 30.663 1.00 92.06 191 GLU A N 1
ATOM 1565 C CA . GLU A 1 191 ? -4.011 -6.731 29.761 1.00 92.06 191 GLU A CA 1
ATOM 1566 C C . GLU A 1 191 ? -4.715 -5.379 29.543 1.00 92.06 191 GLU A C 1
ATOM 1568 O O . GLU A 1 191 ? -5.940 -5.300 29.514 1.00 92.06 191 GLU A O 1
ATOM 1573 N N . GLU A 1 192 ? -3.946 -4.304 29.367 1.00 91.25 192 GLU A N 1
ATOM 1574 C CA . GLU A 1 192 ? -4.475 -2.959 29.108 1.00 91.25 192 GLU A CA 1
ATOM 1575 C C . GLU A 1 192 ? -3.748 -2.328 27.916 1.00 91.25 192 GLU A C 1
ATOM 1577 O O . GLU A 1 192 ? -2.570 -2.594 27.659 1.00 91.25 192 GLU A O 1
ATOM 1582 N N . GLY A 1 193 ? -4.451 -1.477 27.174 1.00 93.62 193 GLY A N 1
ATOM 1583 C CA . GLY A 1 193 ? -3.894 -0.674 26.091 1.00 93.62 193 GLY A CA 1
ATOM 1584 C C . GLY A 1 193 ? -3.587 -1.427 24.795 1.00 93.62 193 GLY A C 1
ATOM 1585 O O . GLY A 1 193 ? -2.882 -0.904 23.932 1.00 93.62 193 GLY A O 1
ATOM 1586 N N . GLY A 1 194 ? -4.093 -2.647 24.636 1.00 95.50 194 GLY A N 1
ATOM 1587 C CA . GLY A 1 194 ? -3.912 -3.477 23.448 1.00 95.50 194 GLY A CA 1
ATOM 1588 C C . GLY A 1 194 ? -4.845 -3.110 22.294 1.00 95.50 194 GLY A C 1
ATOM 1589 O O . GLY A 1 194 ? -4.414 -2.872 21.161 1.00 95.50 194 GLY A O 1
ATOM 1590 N N . ALA A 1 195 ? -6.140 -3.052 22.589 1.00 97.88 195 ALA A N 1
ATOM 1591 C CA . ALA A 1 195 ? -7.193 -2.813 21.613 1.00 97.88 195 ALA A CA 1
ATOM 1592 C C . ALA A 1 195 ? -8.216 -1.820 22.154 1.00 97.88 195 ALA A C 1
ATOM 1594 O O . ALA A 1 195 ? -8.751 -1.998 23.243 1.00 97.88 195 ALA A O 1
ATOM 1595 N N . PHE A 1 196 ? -8.540 -0.804 21.362 1.00 98.38 196 PHE A N 1
ATOM 1596 C CA . PHE A 1 196 ? -9.540 0.196 21.720 1.00 98.38 196 PHE A CA 1
ATOM 1597 C C . PHE A 1 196 ? -10.657 0.246 20.688 1.00 98.38 196 PHE A C 1
ATOM 1599 O O . PHE A 1 196 ? -10.378 0.211 19.489 1.00 98.38 196 PHE A O 1
ATOM 1606 N N . LYS A 1 197 ? -11.899 0.400 21.151 1.00 98.44 197 LYS A N 1
ATOM 1607 C CA . LYS A 1 197 ? -13.091 0.579 20.319 1.00 98.44 197 LYS A CA 1
ATOM 1608 C C . LYS A 1 197 ? -13.687 1.969 20.531 1.00 98.44 197 LYS A C 1
ATOM 1610 O O . LYS A 1 197 ? -13.854 2.410 21.667 1.00 98.44 197 LYS A O 1
ATOM 1615 N N . GLN A 1 198 ? -14.052 2.623 19.435 1.00 98.44 198 GLN A N 1
ATOM 1616 C CA . GLN A 1 198 ? -14.826 3.864 19.416 1.00 98.44 198 GLN A CA 1
ATOM 1617 C C . GLN A 1 198 ? -16.013 3.680 18.470 1.00 98.44 198 GLN A C 1
ATOM 1619 O O . GLN A 1 198 ? -15.827 3.520 17.265 1.00 98.44 198 GLN A O 1
ATOM 1624 N N . THR A 1 199 ? -17.231 3.641 19.010 1.00 98.25 199 THR A N 1
ATOM 1625 C CA . THR A 1 199 ? -18.449 3.401 18.220 1.00 98.25 199 THR A CA 1
ATOM 1626 C C . THR A 1 199 ? -18.855 4.677 17.480 1.00 98.25 199 THR A C 1
ATOM 1628 O O . THR A 1 199 ? -19.141 5.691 18.112 1.00 98.25 199 THR A O 1
ATOM 1631 N N . LEU A 1 200 ? -18.889 4.612 16.146 1.00 97.31 200 LEU A N 1
ATOM 1632 C CA . LEU A 1 200 ? -19.297 5.710 15.262 1.00 97.31 200 LEU A CA 1
ATOM 1633 C C . LEU A 1 200 ? -20.817 5.723 15.069 1.00 97.31 200 LEU A C 1
ATOM 1635 O O . LEU A 1 200 ? -21.468 6.751 15.228 1.00 97.31 200 LEU A O 1
ATOM 1639 N N . GLU A 1 201 ? -21.384 4.557 14.761 1.00 97.44 201 GLU A N 1
ATOM 1640 C CA . GLU A 1 201 ? -22.821 4.349 14.597 1.00 97.44 201 GLU A CA 1
ATOM 1641 C C . GLU A 1 201 ? -23.217 3.104 15.383 1.00 97.44 201 GLU A C 1
ATOM 1643 O O . GLU A 1 201 ? -22.607 2.043 15.230 1.00 97.44 201 GLU A O 1
ATOM 1648 N N . LYS A 1 202 ? -24.234 3.227 16.239 1.00 96.75 202 LYS A N 1
ATOM 1649 C CA . LYS A 1 202 ? -24.733 2.090 17.014 1.00 96.75 202 LYS A CA 1
ATOM 1650 C C . LYS A 1 202 ? -25.402 1.076 16.089 1.00 96.75 202 LYS A C 1
ATOM 1652 O O . LYS A 1 202 ? -26.173 1.452 15.210 1.00 96.75 202 LYS A O 1
ATOM 1657 N N . GLY A 1 203 ? -25.129 -0.202 16.337 1.00 94.00 203 GLY A N 1
ATOM 1658 C CA . GLY A 1 203 ? -25.859 -1.297 15.711 1.00 94.00 203 GLY A CA 1
ATOM 1659 C C . GLY A 1 203 ? -27.263 -1.459 16.289 1.00 94.00 203 GLY A C 1
ATOM 1660 O O . GLY A 1 203 ? -27.732 -0.661 17.103 1.00 94.00 203 GLY A O 1
ATOM 1661 N N . ARG A 1 204 ? -27.936 -2.530 15.872 1.00 91.12 204 ARG A N 1
ATOM 1662 C CA . ARG A 1 204 ? -29.240 -2.916 16.417 1.00 91.12 204 ARG A CA 1
ATOM 1663 C C . ARG A 1 204 ? -29.085 -3.353 17.871 1.00 91.12 204 ARG A C 1
ATOM 1665 O O . ARG A 1 204 ? -28.105 -4.011 18.220 1.00 91.12 204 ARG A O 1
ATOM 1672 N N . ASP A 1 205 ? -30.082 -3.037 18.690 1.00 82.62 205 ASP A N 1
ATOM 1673 C CA . ASP A 1 205 ? -30.167 -3.572 20.045 1.00 82.62 205 ASP A CA 1
ATOM 1674 C C . ASP A 1 205 ? -30.265 -5.102 19.984 1.00 82.62 205 ASP A C 1
ATOM 1676 O O . ASP A 1 205 ? -31.050 -5.655 19.208 1.00 82.62 205 ASP A O 1
ATOM 1680 N N . GLY A 1 206 ? -29.461 -5.797 20.785 1.00 78.75 206 GLY A N 1
ATOM 1681 C CA . GLY A 1 206 ? -29.434 -7.253 20.771 1.00 78.75 206 GLY A CA 1
ATOM 1682 C C . GLY A 1 206 ? -28.124 -7.836 21.270 1.00 78.75 206 GLY A C 1
ATOM 1683 O O . GLY A 1 206 ? -27.321 -7.166 21.919 1.00 78.75 206 GLY A O 1
ATOM 1684 N N . GLU A 1 207 ? -27.947 -9.118 20.976 1.00 86.81 207 GLU A N 1
ATOM 1685 C CA . GLU A 1 207 ? -26.759 -9.880 21.342 1.00 86.81 207 GLU A CA 1
ATOM 1686 C C . GLU A 1 207 ? -25.527 -9.420 20.548 1.00 86.81 207 GLU A C 1
ATOM 1688 O O . GLU A 1 207 ? -25.626 -8.849 19.458 1.00 86.81 207 GLU A O 1
ATOM 1693 N N . THR A 1 208 ? -24.353 -9.691 21.107 1.00 94.38 208 THR A N 1
ATOM 1694 C CA . THR A 1 208 ? -23.060 -9.569 20.429 1.00 94.38 208 THR A CA 1
ATOM 1695 C C . THR A 1 208 ? -22.529 -10.973 20.111 1.00 94.38 208 THR A C 1
ATOM 1697 O O . THR A 1 208 ? -22.937 -11.943 20.764 1.00 94.38 208 THR A O 1
ATOM 1700 N N . PRO A 1 209 ? -21.639 -11.139 19.114 1.00 95.25 209 PRO A N 1
ATOM 1701 C CA . PRO A 1 209 ? -21.154 -12.462 18.742 1.00 95.25 209 PRO A CA 1
ATOM 1702 C C . PRO A 1 209 ? -20.370 -13.117 19.884 1.00 95.25 209 PRO A C 1
ATOM 1704 O O . PRO A 1 209 ? -19.540 -12.494 20.558 1.00 95.25 209 PRO A O 1
ATOM 1707 N N . SER A 1 210 ? -20.614 -14.411 20.071 1.00 94.19 210 SER A N 1
ATOM 1708 C CA . SER A 1 210 ? -19.928 -15.239 21.060 1.00 94.19 210 SER A CA 1
ATOM 1709 C C . SER A 1 210 ? -18.649 -15.852 20.483 1.00 94.19 210 SER A C 1
ATOM 1711 O O . SER A 1 210 ? -18.395 -15.840 19.279 1.00 94.19 210 SER A O 1
ATOM 1713 N N . ILE A 1 211 ? -17.795 -16.406 21.348 1.00 94.69 211 ILE A N 1
ATOM 1714 C CA . ILE A 1 211 ? -16.619 -17.152 20.880 1.00 94.69 211 ILE A CA 1
ATOM 1715 C C . ILE A 1 211 ? -17.094 -18.340 20.035 1.00 94.69 211 ILE A C 1
ATOM 1717 O O . ILE A 1 211 ? -17.957 -19.110 20.454 1.00 94.69 211 ILE A O 1
ATOM 1721 N N . GLY A 1 212 ? -16.500 -18.495 18.855 1.00 93.94 212 GLY A N 1
ATOM 1722 C CA . GLY A 1 212 ? -16.871 -19.497 17.866 1.00 93.94 212 GLY A CA 1
ATOM 1723 C C . GLY A 1 212 ? -17.896 -19.017 16.841 1.00 93.94 212 GLY A C 1
ATOM 1724 O O . GLY A 1 212 ? -18.093 -19.741 15.862 1.00 93.94 212 GLY A O 1
ATOM 1725 N N . SER A 1 213 ? -18.488 -17.831 17.018 1.00 94.75 213 SER A N 1
ATOM 1726 C CA . SER A 1 213 ? -19.441 -17.276 16.061 1.00 94.75 213 SER A CA 1
ATOM 1727 C C . SER A 1 213 ? -18.794 -16.996 14.704 1.00 94.75 213 SER A C 1
ATOM 1729 O O . SER A 1 213 ? -17.636 -16.569 14.628 1.00 94.75 213 SER A O 1
ATOM 1731 N N . GLN A 1 214 ? -19.544 -17.208 13.624 1.00 96.69 214 GLN A N 1
ATOM 1732 C CA . GLN A 1 214 ? -19.134 -16.789 12.282 1.00 96.69 214 GLN A CA 1
ATOM 1733 C C . GLN A 1 214 ? -19.534 -15.327 12.084 1.00 96.69 214 GLN A C 1
ATOM 1735 O O . GLN A 1 214 ? -20.722 -15.028 12.077 1.00 96.69 214 GLN A O 1
ATOM 1740 N N . VAL A 1 215 ? -18.575 -14.418 11.917 1.00 96.69 215 VAL A N 1
ATOM 1741 C CA . VAL A 1 215 ? -18.853 -12.980 11.753 1.00 96.69 215 VAL A CA 1
ATOM 1742 C C . VAL A 1 215 ? -18.628 -12.531 10.310 1.00 96.69 215 VAL A C 1
ATOM 1744 O O . VAL A 1 215 ? -17.768 -13.084 9.619 1.00 96.69 215 VAL A O 1
ATOM 1747 N N . TYR A 1 216 ? -19.399 -11.533 9.874 1.00 96.81 216 TYR A N 1
ATOM 1748 C CA . TYR A 1 216 ? -19.392 -10.952 8.530 1.00 96.81 216 TYR A CA 1
ATOM 1749 C C . TYR A 1 216 ? -19.209 -9.444 8.633 1.00 96.81 216 TYR A C 1
ATOM 1751 O O . TYR A 1 216 ? -19.988 -8.773 9.314 1.00 96.81 216 TYR A O 1
ATOM 1759 N N . VAL A 1 217 ? -18.183 -8.904 7.980 1.00 97.69 217 VAL A N 1
ATOM 1760 C CA . VAL A 1 217 ? -17.768 -7.517 8.194 1.00 97.69 217 VAL A CA 1
ATOM 1761 C C . VAL A 1 217 ? -17.367 -6.833 6.896 1.00 97.69 217 VAL A C 1
ATOM 1763 O O . VAL A 1 217 ? -16.785 -7.447 5.997 1.00 97.69 217 VAL A O 1
ATOM 1766 N N . HIS A 1 218 ? -17.602 -5.526 6.849 1.00 98.25 218 HIS A N 1
ATOM 1767 C CA . HIS A 1 218 ? -16.810 -4.638 6.013 1.00 98.25 218 HIS A CA 1
ATOM 1768 C C . HIS A 1 218 ? -15.792 -3.904 6.873 1.00 98.25 218 HIS A C 1
ATOM 1770 O O . HIS A 1 218 ? -16.040 -3.573 8.028 1.00 98.25 218 HIS A O 1
ATOM 1776 N N . TYR A 1 219 ? -14.630 -3.642 6.300 1.00 98.38 219 TYR A N 1
ATOM 1777 C CA . TYR A 1 219 ? -13.582 -2.860 6.922 1.00 98.38 219 TYR A CA 1
ATOM 1778 C C . TYR A 1 219 ? -12.721 -2.122 5.902 1.00 98.38 219 TYR A C 1
ATOM 1780 O O . TYR A 1 219 ? -12.583 -2.566 4.754 1.00 98.38 219 TYR A O 1
ATOM 1788 N N . THR A 1 220 ? -12.080 -1.068 6.401 1.00 98.19 220 THR A N 1
ATOM 1789 C CA . THR A 1 220 ? -10.924 -0.396 5.809 1.00 98.19 220 THR A CA 1
ATOM 1790 C C . THR A 1 220 ? -9.836 -0.287 6.879 1.00 98.19 220 THR A C 1
ATOM 1792 O O . THR A 1 220 ? -10.043 0.316 7.932 1.00 98.19 220 THR A O 1
ATOM 1795 N N . GLY A 1 221 ? -8.680 -0.899 6.629 1.00 97.94 221 GLY A N 1
ATOM 1796 C CA . GLY A 1 221 ? -7.495 -0.854 7.480 1.00 97.94 221 GLY A CA 1
ATOM 1797 C C . GLY A 1 221 ? -6.525 0.236 7.030 1.00 97.94 221 GLY A C 1
ATOM 1798 O O . GLY A 1 221 ? -6.096 0.257 5.874 1.00 97.94 221 GLY A O 1
ATOM 1799 N N . LYS A 1 222 ? -6.166 1.125 7.957 1.00 97.44 222 LYS A N 1
ATOM 1800 C CA . LYS A 1 222 ? -5.283 2.275 7.750 1.00 97.44 222 LYS A CA 1
ATOM 1801 C C . LYS A 1 222 ? -4.131 2.284 8.754 1.00 97.44 222 LYS A C 1
ATOM 1803 O O . LYS A 1 222 ? -4.281 1.889 9.914 1.00 97.44 222 LYS A O 1
ATOM 1808 N N . LEU A 1 223 ? -2.974 2.763 8.314 1.00 96.88 223 LEU A N 1
ATOM 1809 C CA . LEU A 1 223 ? -1.913 3.222 9.209 1.00 96.88 223 LEU A CA 1
ATOM 1810 C C . LEU A 1 223 ? -2.334 4.547 9.872 1.00 96.88 223 LEU A C 1
ATOM 1812 O O . LEU A 1 223 ? -3.248 5.223 9.400 1.00 96.88 223 LEU A O 1
ATOM 1816 N N . LEU A 1 224 ? -1.663 4.951 10.957 1.00 93.62 224 LEU A N 1
ATOM 1817 C CA . LEU A 1 224 ? -1.979 6.218 11.643 1.00 93.62 224 LEU A CA 1
ATOM 1818 C C . LEU A 1 224 ? -1.780 7.464 10.765 1.00 93.62 224 LEU A C 1
ATOM 1820 O O . LEU A 1 224 ? -2.399 8.485 11.021 1.00 93.62 224 LEU A O 1
ATOM 1824 N N . ASN A 1 225 ? -0.958 7.374 9.719 1.00 88.62 225 ASN A N 1
ATOM 1825 C CA . ASN A 1 225 ? -0.791 8.441 8.727 1.00 88.62 225 ASN A CA 1
ATOM 1826 C C . ASN A 1 225 ? -1.932 8.497 7.686 1.00 88.62 225 ASN A C 1
ATOM 1828 O O . ASN A 1 225 ? -1.840 9.262 6.734 1.00 88.62 225 ASN A O 1
ATOM 1832 N N . GLY A 1 226 ? -2.969 7.664 7.820 1.00 94.50 226 GLY A N 1
ATOM 1833 C CA . GLY A 1 226 ? -4.115 7.612 6.908 1.00 94.50 226 GLY A CA 1
ATOM 1834 C C . GLY A 1 226 ? -3.966 6.657 5.729 1.00 94.50 226 GLY A C 1
ATOM 1835 O O . GLY A 1 226 ? -4.967 6.347 5.083 1.00 94.50 226 GLY A O 1
ATOM 1836 N N . GLN A 1 227 ? -2.765 6.134 5.467 1.00 94.31 227 GLN A N 1
ATOM 1837 C CA . GLN A 1 227 ? -2.536 5.236 4.339 1.00 94.31 227 GLN A CA 1
ATOM 1838 C C . GLN A 1 227 ? -3.328 3.934 4.508 1.00 94.31 227 GLN A C 1
ATOM 1840 O O . GLN A 1 227 ? -3.104 3.174 5.455 1.00 94.31 227 GLN A O 1
ATOM 1845 N N . VAL A 1 228 ? -4.232 3.664 3.565 1.00 96.00 228 VAL A N 1
ATOM 1846 C CA . VAL A 1 228 ? -4.977 2.403 3.487 1.00 96.00 228 VAL A CA 1
ATOM 1847 C C . VAL A 1 228 ? -4.018 1.291 3.068 1.00 96.00 228 VAL A C 1
ATOM 1849 O O . VAL A 1 228 ? -3.348 1.393 2.041 1.00 96.00 228 VAL A O 1
ATOM 1852 N N . PHE A 1 229 ? -3.947 0.215 3.852 1.00 96.50 229 PHE A N 1
ATOM 1853 C CA . PHE A 1 229 ? -3.188 -0.984 3.476 1.00 96.50 229 PHE A CA 1
ATOM 1854 C C . PHE A 1 229 ? -4.096 -2.106 2.961 1.00 96.50 229 PHE A C 1
ATOM 1856 O O . PHE A 1 229 ? -3.646 -2.965 2.189 1.00 96.50 229 PHE A O 1
ATOM 1863 N N . ASP A 1 230 ? -5.362 -2.114 3.385 1.00 96.56 230 ASP A N 1
ATOM 1864 C CA . ASP A 1 230 ? -6.324 -3.133 2.992 1.00 96.56 230 ASP A CA 1
ATOM 1865 C C . ASP A 1 230 ? -7.775 -2.670 3.178 1.00 96.56 230 ASP A C 1
ATOM 1867 O O . ASP A 1 230 ? -8.102 -2.038 4.180 1.00 96.56 230 ASP A O 1
ATOM 1871 N N . SER A 1 231 ? -8.660 -3.011 2.242 1.00 97.31 231 SER A N 1
ATOM 1872 C CA . SER A 1 231 ? -10.086 -2.685 2.317 1.00 97.31 231 SER A CA 1
ATOM 1873 C C . SER A 1 231 ? -10.929 -3.788 1.693 1.00 97.31 231 SER A C 1
ATOM 1875 O O . SER A 1 231 ? -10.734 -4.171 0.541 1.00 97.31 231 SER A O 1
ATOM 1877 N N . SER A 1 232 ? -11.902 -4.283 2.452 1.00 97.06 232 SER A N 1
ATOM 1878 C CA . SER A 1 232 ? -12.909 -5.222 1.934 1.00 97.06 232 SER A CA 1
ATOM 1879 C C . SER A 1 232 ? -13.804 -4.589 0.862 1.00 97.06 232 SER A C 1
ATOM 1881 O O . SER A 1 232 ? -14.226 -5.268 -0.066 1.00 97.06 232 SER A O 1
ATOM 1883 N N . ARG A 1 233 ? -14.061 -3.277 0.962 1.00 93.38 233 ARG A N 1
ATOM 1884 C CA . ARG A 1 233 ? -14.941 -2.559 0.032 1.00 93.38 233 ARG A CA 1
ATOM 1885 C C . ARG A 1 233 ? -14.279 -2.336 -1.319 1.00 93.38 233 ARG A C 1
ATOM 1887 O O . ARG A 1 233 ? -14.951 -2.404 -2.327 1.00 93.38 233 ARG A O 1
ATOM 1894 N N . GLU A 1 234 ? -12.960 -2.147 -1.352 1.00 92.75 234 GLU A N 1
ATOM 1895 C CA . GLU A 1 234 ? -12.209 -2.070 -2.618 1.00 92.75 234 GLU A CA 1
ATOM 1896 C C . GLU A 1 234 ? -12.209 -3.393 -3.393 1.00 92.75 234 GLU A C 1
ATOM 1898 O O . GLU A 1 234 ? -11.915 -3.410 -4.585 1.00 92.75 234 GLU A O 1
ATOM 1903 N N . ARG A 1 235 ? -12.518 -4.504 -2.714 1.00 93.69 235 ARG A N 1
ATOM 1904 C CA . ARG A 1 235 ? -12.668 -5.824 -3.329 1.00 93.69 235 ARG A CA 1
ATOM 1905 C C . ARG A 1 235 ? -14.117 -6.192 -3.633 1.00 93.69 235 ARG A C 1
ATOM 1907 O O . ARG A 1 235 ? -14.328 -7.269 -4.169 1.00 93.69 235 ARG A O 1
ATOM 1914 N N . ASP A 1 236 ? -15.086 -5.354 -3.259 1.00 90.50 236 ASP A N 1
ATOM 1915 C CA . ASP A 1 236 ? -16.521 -5.666 -3.320 1.00 90.50 236 ASP A CA 1
ATOM 1916 C C . ASP A 1 236 ? -16.890 -7.009 -2.651 1.00 90.50 236 ASP A C 1
ATOM 1918 O O . ASP A 1 236 ? -17.831 -7.698 -3.046 1.00 90.50 236 ASP A O 1
ATOM 1922 N N . GLU A 1 237 ? -16.155 -7.392 -1.601 1.00 93.56 237 GLU A N 1
ATOM 1923 C CA . GLU A 1 237 ? -16.305 -8.684 -0.928 1.00 93.56 237 GLU A CA 1
ATOM 1924 C C . GLU A 1 237 ? -16.429 -8.511 0.588 1.00 93.56 237 GLU A C 1
ATOM 1926 O O . GLU A 1 237 ? -15.616 -7.847 1.235 1.00 93.56 237 GLU A O 1
ATOM 1931 N N . VAL A 1 238 ? -17.433 -9.158 1.184 1.00 95.50 238 VAL A N 1
ATOM 1932 C CA . VAL A 1 238 ? -17.584 -9.234 2.643 1.00 95.50 238 VAL A CA 1
ATOM 1933 C C . VAL A 1 238 ? -16.492 -10.128 3.221 1.00 95.50 238 VAL A C 1
ATOM 1935 O O . VAL A 1 238 ? -16.305 -11.265 2.786 1.00 95.50 238 VAL A O 1
ATOM 1938 N N . PHE A 1 239 ? -15.799 -9.643 4.250 1.00 97.31 239 PHE A N 1
ATOM 1939 C CA . PHE A 1 239 ? -14.821 -10.454 4.961 1.00 97.31 239 PHE A CA 1
ATOM 1940 C C . PHE A 1 239 ? -15.499 -11.259 6.065 1.00 97.31 239 PHE A C 1
ATOM 1942 O O . PHE A 1 239 ? -16.325 -10.740 6.816 1.00 97.31 239 PHE A O 1
ATOM 1949 N N . GLN A 1 240 ? -15.132 -12.532 6.173 1.00 96.44 240 GLN A N 1
ATOM 1950 C CA . GLN A 1 240 ? -15.719 -13.450 7.137 1.00 96.44 240 GLN A CA 1
ATOM 1951 C C . GLN A 1 240 ? -14.631 -14.159 7.939 1.00 96.44 240 GLN A C 1
ATOM 1953 O O . GLN A 1 240 ? -13.622 -14.596 7.384 1.00 96.44 240 GLN A O 1
ATOM 1958 N N . PHE A 1 241 ? -14.835 -14.302 9.246 1.00 97.25 241 PHE A N 1
ATOM 1959 C CA . PHE A 1 241 ? -13.915 -15.035 10.114 1.00 97.25 241 PHE A CA 1
ATOM 1960 C C . PHE A 1 241 ? -14.636 -15.645 11.317 1.00 97.25 241 PHE A C 1
ATOM 1962 O O . PHE A 1 241 ? -15.776 -15.290 11.619 1.00 97.25 241 PHE A O 1
ATOM 1969 N N . LYS A 1 242 ? -13.977 -16.591 11.992 1.00 97.00 242 LYS A N 1
ATOM 1970 C CA . LYS A 1 242 ? -14.533 -17.267 13.165 1.00 97.00 242 LYS A CA 1
ATOM 1971 C C . LYS A 1 242 ? -13.982 -16.643 14.442 1.00 97.00 242 LYS A C 1
ATOM 1973 O O . LYS A 1 242 ? -12.783 -16.730 14.714 1.00 97.00 242 LYS A O 1
ATOM 1978 N N . LEU A 1 243 ? -14.859 -16.024 15.223 1.00 97.44 243 LEU A N 1
ATOM 1979 C CA . LEU A 1 243 ? -14.473 -15.182 16.350 1.00 97.44 243 LEU A CA 1
ATOM 1980 C C . LEU A 1 243 ? -13.806 -15.980 17.477 1.00 97.44 243 LEU A C 1
ATOM 1982 O O . LEU A 1 243 ? -14.313 -17.020 17.900 1.00 97.44 243 LEU A O 1
ATOM 1986 N N . GLY A 1 244 ? -12.688 -15.472 17.998 1.00 94.31 244 GLY A N 1
ATOM 1987 C CA . GLY A 1 244 ? -11.988 -16.049 19.149 1.00 94.31 244 GLY A CA 1
ATOM 1988 C C . GLY A 1 244 ? -11.227 -17.337 18.831 1.00 94.31 244 GLY A C 1
ATOM 1989 O O . GLY A 1 244 ? -10.921 -18.106 19.741 1.00 94.31 244 GLY A O 1
ATOM 1990 N N . THR A 1 245 ? -10.945 -17.592 17.550 1.00 94.19 245 THR A N 1
ATOM 1991 C CA . THR A 1 245 ? -10.153 -18.748 17.096 1.00 94.19 245 THR A CA 1
ATOM 1992 C C . THR A 1 245 ? -8.741 -18.375 16.653 1.00 94.19 245 THR A C 1
ATOM 1994 O O . THR A 1 245 ? -8.023 -19.234 16.146 1.00 94.19 245 THR A O 1
ATOM 1997 N N . GLN A 1 246 ? -8.332 -17.116 16.853 1.00 93.19 246 GLN A N 1
ATOM 1998 C CA . GLN A 1 246 ? -7.037 -16.573 16.435 1.00 93.19 246 GLN A CA 1
ATOM 1999 C C . GLN A 1 246 ? -6.813 -16.652 14.916 1.00 93.19 246 GLN A C 1
ATOM 2001 O O . GLN A 1 246 ? -5.680 -16.672 14.442 1.00 93.19 246 GLN A O 1
ATOM 2006 N N . SER A 1 247 ? -7.897 -16.681 14.130 1.00 93.56 247 SER A N 1
ATOM 2007 C CA . SER A 1 247 ? -7.841 -16.611 12.662 1.00 93.56 247 SER A CA 1
ATOM 2008 C C . SER A 1 247 ? -7.596 -15.191 12.137 1.00 93.56 247 SER A C 1
ATOM 2010 O O . SER A 1 247 ? -7.377 -14.999 10.945 1.00 93.56 247 SER A O 1
ATOM 2012 N N . VAL A 1 248 ? -7.690 -14.195 13.017 1.00 97.44 248 VAL A N 1
ATOM 2013 C CA . VAL A 1 248 ? -7.443 -12.771 12.766 1.00 97.44 248 VAL A CA 1
ATOM 2014 C C . VAL A 1 248 ? -6.557 -12.212 13.881 1.00 97.44 248 VAL A C 1
ATOM 2016 O O . VAL A 1 248 ? -6.292 -12.889 14.874 1.00 97.44 248 VAL A O 1
ATOM 2019 N N . ILE A 1 249 ? -6.095 -10.969 13.735 1.00 98.06 249 ILE A N 1
ATOM 2020 C CA . ILE A 1 249 ? -5.285 -10.310 14.766 1.00 98.06 249 ILE A CA 1
ATOM 2021 C C . ILE A 1 249 ? -6.027 -10.235 16.111 1.00 98.06 249 ILE A C 1
ATOM 2023 O O . ILE A 1 249 ? -7.248 -10.061 16.152 1.00 98.06 249 ILE A O 1
ATOM 2027 N N . LYS A 1 250 ? -5.277 -10.298 17.220 1.00 97.81 250 LYS A N 1
ATOM 2028 C CA . LYS A 1 250 ? -5.821 -10.300 18.592 1.00 97.81 250 LYS A CA 1
ATOM 2029 C C . LYS A 1 250 ? -6.795 -9.141 18.834 1.00 97.81 250 LYS A C 1
ATOM 2031 O O . LYS A 1 250 ? -7.838 -9.335 19.449 1.00 97.81 250 LYS A O 1
ATOM 2036 N N . CYS A 1 251 ? -6.500 -7.955 18.296 1.00 98.31 251 CYS A N 1
ATOM 2037 C CA . CYS A 1 251 ? -7.380 -6.787 18.369 1.00 98.31 251 CYS A CA 1
ATOM 2038 C C . CYS A 1 251 ? -8.803 -7.068 17.870 1.00 98.31 251 CYS A C 1
ATOM 2040 O O . CYS A 1 251 ? -9.772 -6.704 18.530 1.00 98.31 251 CYS A O 1
ATOM 2042 N N . TRP A 1 252 ? -8.932 -7.741 16.726 1.00 98.50 252 TRP A N 1
ATOM 2043 C CA . TRP A 1 252 ? -10.225 -8.060 16.127 1.00 98.50 252 TRP A CA 1
ATOM 2044 C C . TRP A 1 252 ? -10.967 -9.124 16.932 1.00 98.50 252 TRP A C 1
ATOM 2046 O O . TRP A 1 252 ? -12.137 -8.938 17.263 1.00 98.50 252 TRP A O 1
ATOM 2056 N N . ASP A 1 253 ? -10.268 -10.194 17.317 1.00 96.88 253 ASP A N 1
ATOM 2057 C CA . ASP A 1 253 ? -10.834 -11.275 18.134 1.00 96.88 253 ASP A CA 1
ATOM 2058 C C . ASP A 1 253 ? -11.410 -10.772 19.466 1.00 96.88 253 ASP A C 1
ATOM 2060 O O . ASP A 1 253 ? -12.350 -11.350 20.020 1.00 96.88 253 ASP A O 1
ATOM 2064 N N . ARG A 1 254 ? -10.861 -9.669 19.977 1.00 96.56 254 ARG A N 1
ATOM 2065 C CA . ARG A 1 254 ? -11.375 -8.973 21.150 1.00 96.56 254 ARG A CA 1
ATOM 2066 C C . ARG A 1 254 ? -12.509 -8.014 20.813 1.00 96.56 254 ARG A C 1
ATOM 2068 O O . ARG A 1 254 ? -13.597 -8.152 21.365 1.00 96.56 254 ARG A O 1
ATOM 2075 N N . ALA A 1 255 ? -12.275 -7.060 19.916 1.00 97.69 255 ALA A N 1
ATOM 2076 C CA . ALA A 1 255 ? -13.183 -5.943 19.693 1.00 97.69 255 ALA A CA 1
ATOM 2077 C C . ALA A 1 255 ? -14.565 -6.364 19.178 1.00 97.69 255 ALA A C 1
ATOM 2079 O O . ALA A 1 255 ? -15.572 -5.835 19.648 1.00 97.69 255 ALA A O 1
ATOM 2080 N N . PHE A 1 256 ? -14.636 -7.343 18.269 1.00 97.69 256 PHE A N 1
ATOM 2081 C CA . PHE A 1 256 ? -15.909 -7.753 17.666 1.00 97.69 256 PHE A CA 1
ATOM 2082 C C . PHE A 1 256 ? -16.874 -8.410 18.662 1.00 97.69 256 PHE A C 1
ATOM 2084 O O . PHE A 1 256 ? -18.081 -8.346 18.455 1.00 97.69 256 PHE A O 1
ATOM 2091 N N . ARG A 1 257 ? -16.384 -8.942 19.791 1.00 95.75 257 ARG A N 1
ATOM 2092 C CA . ARG A 1 257 ? -17.232 -9.446 20.893 1.00 95.75 257 ARG A CA 1
ATOM 2093 C C . ARG A 1 257 ? -18.058 -8.349 21.566 1.00 95.75 257 ARG A C 1
ATOM 2095 O O . ARG A 1 257 ? -19.037 -8.643 22.248 1.00 95.75 257 ARG A O 1
ATOM 2102 N N . TYR A 1 258 ? -17.636 -7.099 21.402 1.00 95.94 258 TYR A N 1
ATOM 2103 C CA . TYR A 1 258 ? -18.277 -5.920 21.966 1.00 95.94 258 TYR A CA 1
ATOM 2104 C C . TYR A 1 258 ? -19.044 -5.123 20.911 1.00 95.94 258 TYR A C 1
ATOM 2106 O O . TYR A 1 258 ? -19.419 -3.989 21.194 1.00 95.94 258 TYR A O 1
ATOM 2114 N N . MET A 1 259 ? -19.240 -5.662 19.704 1.00 97.31 259 MET A N 1
ATOM 2115 C CA . MET A 1 259 ? -19.991 -5.006 18.635 1.00 97.31 259 MET A CA 1
ATOM 2116 C C . MET A 1 259 ? -21.346 -5.673 18.404 1.00 97.31 259 MET A C 1
ATOM 2118 O O . MET A 1 259 ? -21.457 -6.898 18.460 1.00 97.31 259 MET A O 1
ATOM 2122 N N . SER A 1 260 ? -22.355 -4.868 18.083 1.00 96.06 260 SER A N 1
ATOM 2123 C CA . SER A 1 260 ? -23.681 -5.347 17.668 1.00 96.06 260 SER A CA 1
ATOM 2124 C C . SER A 1 260 ? -23.820 -5.386 16.141 1.00 96.06 260 SER A C 1
ATOM 2126 O O . SER A 1 260 ? -23.122 -4.674 15.420 1.00 96.06 260 SER A O 1
ATOM 2128 N N . ALA A 1 261 ? -24.741 -6.197 15.613 1.00 95.69 261 ALA A N 1
ATOM 2129 C CA . ALA A 1 261 ? -25.001 -6.237 14.171 1.00 95.69 261 ALA A CA 1
ATOM 2130 C C . ALA A 1 261 ? -25.474 -4.866 13.639 1.00 95.69 261 ALA A C 1
ATOM 2132 O O . ALA A 1 261 ? -26.361 -4.231 14.212 1.00 95.69 261 ALA A O 1
ATOM 2133 N N . GLY A 1 262 ? -24.895 -4.421 12.529 1.00 96.44 262 GLY A N 1
ATOM 2134 C CA . GLY A 1 262 ? -25.025 -3.081 11.955 1.00 96.44 262 GLY A CA 1
ATOM 2135 C C . GLY A 1 262 ? -24.142 -2.007 12.603 1.00 96.44 262 GLY A C 1
ATOM 2136 O O . GLY A 1 262 ? -24.183 -0.866 12.157 1.00 96.44 262 GLY A O 1
ATOM 2137 N N . GLU A 1 263 ? -23.369 -2.314 13.653 1.00 98.19 263 GLU A N 1
ATOM 2138 C CA . GLU A 1 263 ? -22.505 -1.320 14.303 1.00 98.19 263 GLU A CA 1
ATOM 2139 C C . GLU A 1 263 ? -21.332 -0.935 13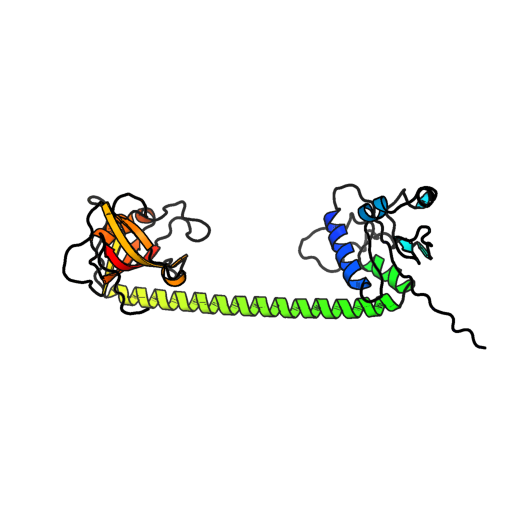.400 1.00 98.19 263 GLU A C 1
ATOM 2141 O O . GLU A 1 263 ? -20.630 -1.808 12.878 1.00 98.19 263 GLU A O 1
ATOM 2146 N N . LYS A 1 264 ? -21.069 0.374 13.304 1.00 98.38 264 LYS A N 1
ATOM 2147 C CA . LYS A 1 264 ? -19.829 0.909 12.740 1.00 98.38 264 LYS A CA 1
ATOM 2148 C C . LYS A 1 264 ? -18.945 1.456 13.847 1.00 98.38 264 LYS A C 1
ATOM 2150 O O . LYS A 1 264 ? -19.394 2.236 14.689 1.00 98.38 264 LYS A O 1
ATOM 2155 N N . ALA A 1 265 ? -17.675 1.083 13.832 1.00 98.44 265 ALA A N 1
ATOM 2156 C CA . ALA A 1 265 ? -16.716 1.491 14.846 1.00 98.44 265 ALA A CA 1
ATOM 2157 C C . ALA A 1 265 ? -15.333 1.739 14.246 1.00 98.44 265 ALA A C 1
ATOM 2159 O O . ALA A 1 265 ? -14.989 1.213 13.188 1.00 98.44 265 ALA A O 1
ATOM 2160 N N . VAL A 1 266 ? -14.520 2.505 14.968 1.00 98.56 266 VAL A N 1
ATOM 2161 C CA . VAL A 1 266 ? -13.073 2.521 14.776 1.00 98.56 266 VAL A CA 1
ATOM 2162 C C . VAL A 1 266 ? -12.414 1.651 15.831 1.00 98.56 266 VAL A C 1
ATOM 2164 O O . VAL A 1 266 ? -12.634 1.831 17.031 1.00 98.56 266 VAL A O 1
ATOM 2167 N N . LEU A 1 267 ? -11.565 0.735 15.376 1.00 98.69 267 LEU A N 1
ATOM 2168 C CA . LEU A 1 267 ? -10.671 -0.045 16.219 1.00 98.69 267 LEU A CA 1
ATOM 2169 C C . LEU A 1 267 ? -9.263 0.537 16.128 1.00 98.69 267 LEU A C 1
ATOM 2171 O O . LEU A 1 267 ? -8.729 0.684 15.030 1.00 98.69 267 LEU A O 1
ATOM 2175 N N . THR A 1 268 ? -8.648 0.842 17.269 1.00 98.44 268 THR A N 1
ATOM 2176 C CA . THR A 1 268 ? -7.217 1.174 17.345 1.00 98.44 268 THR A CA 1
ATOM 2177 C C . THR A 1 268 ? -6.476 0.005 17.975 1.00 98.44 268 THR A C 1
ATOM 2179 O O . THR A 1 268 ? -6.715 -0.327 19.135 1.00 98.44 268 THR A O 1
ATOM 2182 N N . CYS A 1 269 ? -5.575 -0.601 17.210 1.00 98.50 269 CYS A N 1
ATOM 2183 C CA . CYS A 1 269 ? -4.861 -1.818 17.570 1.00 98.50 269 CYS A CA 1
ATOM 2184 C C . CYS A 1 269 ? -3.374 -1.506 17.726 1.00 98.50 269 CYS A C 1
ATOM 2186 O O . CYS A 1 269 ? -2.719 -1.136 16.748 1.00 98.50 269 CYS A O 1
ATOM 2188 N N . THR A 1 270 ? -2.830 -1.646 18.934 1.00 98.25 270 THR A N 1
ATOM 2189 C CA . THR A 1 270 ? -1.384 -1.491 19.144 1.00 98.25 270 THR A CA 1
ATOM 2190 C C . THR A 1 270 ? -0.617 -2.660 18.518 1.00 98.25 270 THR A C 1
ATOM 2192 O O . THR A 1 270 ? -1.218 -3.693 18.199 1.00 98.25 270 THR A O 1
ATOM 2195 N N . PRO A 1 271 ? 0.711 -2.541 18.321 1.00 98.25 271 PRO A N 1
ATOM 2196 C CA . PRO A 1 271 ? 1.474 -3.569 17.622 1.00 98.25 271 PRO A CA 1
ATOM 2197 C C . PRO A 1 271 ? 1.344 -4.959 18.250 1.00 98.25 271 PRO A C 1
ATOM 2199 O O . PRO A 1 271 ? 1.194 -5.937 17.522 1.00 98.25 271 PRO A O 1
ATOM 2202 N N . SER A 1 272 ? 1.324 -5.057 19.583 1.00 97.50 272 SER A N 1
ATOM 2203 C CA . SER A 1 272 ? 1.177 -6.326 20.315 1.00 97.50 272 SER A CA 1
ATOM 2204 C C . SER A 1 272 ? -0.171 -7.019 20.082 1.00 97.50 272 SER A C 1
ATOM 2206 O O . SER A 1 272 ? -0.273 -8.229 20.260 1.00 97.50 272 SER A O 1
ATOM 2208 N N . TYR A 1 273 ? -1.190 -6.275 19.648 1.00 98.25 273 TYR A N 1
ATOM 2209 C CA . TYR A 1 273 ? -2.518 -6.783 19.294 1.00 98.25 273 TYR A CA 1
ATOM 2210 C C . TYR A 1 273 ? -2.746 -6.857 17.773 1.00 98.25 273 TYR A C 1
ATOM 2212 O O . TYR A 1 273 ? -3.848 -7.197 17.329 1.00 98.25 273 TYR A O 1
ATOM 2220 N N . ALA A 1 274 ? -1.714 -6.552 16.982 1.00 98.25 274 ALA A N 1
ATOM 2221 C CA . ALA A 1 274 ? -1.710 -6.551 15.524 1.00 98.25 274 ALA A CA 1
ATOM 2222 C C . ALA A 1 274 ? -0.583 -7.449 14.973 1.00 98.25 274 ALA A C 1
ATOM 2224 O O . ALA A 1 274 ? -0.682 -8.669 15.075 1.00 98.25 274 ALA A O 1
ATOM 2225 N N . TYR A 1 275 ? 0.466 -6.865 14.380 1.00 97.94 275 TYR A N 1
ATOM 2226 C CA . TYR A 1 275 ? 1.555 -7.589 13.695 1.00 97.94 275 TYR A CA 1
ATOM 2227 C C . TYR A 1 275 ? 2.927 -7.475 14.392 1.00 97.94 275 TYR A C 1
ATOM 2229 O O . TYR A 1 275 ? 3.942 -7.933 13.865 1.00 97.94 275 TYR A O 1
ATOM 2237 N N . GLY A 1 276 ? 2.971 -6.867 15.580 1.00 97.81 276 GLY A N 1
ATOM 2238 C CA . GLY A 1 276 ? 4.153 -6.792 16.438 1.00 97.81 276 GLY A CA 1
ATOM 2239 C C . GLY A 1 276 ? 5.382 -6.150 15.790 1.00 97.81 276 GLY A C 1
ATOM 2240 O O . GLY A 1 276 ? 5.291 -5.331 14.874 1.00 97.81 276 GLY A O 1
ATOM 2241 N N . GLU A 1 277 ? 6.556 -6.552 16.273 1.00 97.94 277 GLU A N 1
ATOM 2242 C CA . GLU A 1 277 ? 7.861 -6.059 15.815 1.00 97.94 277 GLU A CA 1
ATOM 2243 C C . GLU A 1 277 ? 8.200 -6.474 14.380 1.00 97.94 277 GLU A C 1
ATOM 2245 O O . GLU A 1 277 ? 9.047 -5.859 13.745 1.00 97.94 277 GLU A O 1
ATOM 2250 N N . THR A 1 278 ? 7.561 -7.516 13.849 1.00 97.50 278 THR A N 1
ATOM 2251 C CA . THR A 1 278 ? 7.837 -7.990 12.484 1.00 97.50 278 THR A CA 1
ATOM 2252 C C . THR A 1 278 ? 7.051 -7.202 11.436 1.00 97.50 278 THR A C 1
ATOM 2254 O O . THR A 1 278 ? 7.545 -6.988 10.329 1.00 97.50 278 THR A O 1
ATOM 2257 N N . GLY A 1 279 ? 5.845 -6.737 11.776 1.00 97.56 279 GLY A N 1
ATOM 2258 C CA . GLY A 1 279 ? 4.929 -6.152 10.801 1.00 97.56 279 GLY A CA 1
ATOM 2259 C C . GLY A 1 279 ? 4.407 -7.194 9.801 1.00 97.56 279 GLY A C 1
ATOM 2260 O O . GLY A 1 279 ? 4.423 -8.397 10.058 1.00 97.56 279 GLY A O 1
ATOM 2261 N N . SER A 1 280 ? 3.940 -6.724 8.646 1.00 97.50 280 SER A N 1
ATOM 2262 C CA . SER A 1 280 ? 3.526 -7.556 7.509 1.00 97.50 280 SER A CA 1
ATOM 2263 C C . SER A 1 280 ? 3.968 -6.892 6.197 1.00 97.50 280 SER A C 1
ATOM 2265 O O . SER A 1 280 ? 3.210 -6.131 5.577 1.00 97.50 280 SER A O 1
ATOM 2267 N N . PRO A 1 281 ? 5.237 -7.093 5.792 1.00 95.00 281 PRO A N 1
ATOM 2268 C CA . PRO A 1 281 ? 5.776 -6.497 4.577 1.00 95.00 281 PRO A CA 1
ATOM 2269 C C . PRO A 1 281 ? 5.022 -6.954 3.314 1.00 95.00 281 PRO A C 1
ATOM 2271 O O . PRO A 1 281 ? 4.584 -8.102 3.242 1.00 95.00 281 PRO A O 1
ATOM 2274 N N . PRO A 1 282 ? 4.899 -6.094 2.285 1.00 95.94 282 PRO A N 1
ATOM 2275 C CA . PRO A 1 282 ? 5.459 -4.742 2.198 1.00 95.94 282 PRO A CA 1
ATOM 2276 C C . PRO A 1 282 ? 4.560 -3.644 2.794 1.00 95.94 282 PRO A C 1
ATOM 2278 O O . PRO A 1 282 ? 4.956 -2.484 2.792 1.00 95.94 282 PRO A O 1
ATOM 2281 N N . LYS A 1 283 ? 3.348 -3.973 3.256 1.00 96.31 283 LYS A N 1
ATOM 2282 C CA . LYS A 1 283 ? 2.299 -2.977 3.524 1.00 96.31 283 LYS A CA 1
ATOM 2283 C C . LYS A 1 283 ? 2.264 -2.458 4.962 1.00 96.31 283 LYS A C 1
ATOM 2285 O O . LYS A 1 283 ? 1.903 -1.309 5.182 1.00 96.31 283 LYS A O 1
ATOM 2290 N N . ILE A 1 284 ? 2.601 -3.300 5.938 1.00 97.62 284 ILE A N 1
ATOM 2291 C CA . ILE A 1 284 ? 2.530 -2.961 7.364 1.00 97.62 284 ILE A CA 1
ATOM 2292 C C . ILE A 1 284 ? 3.951 -2.984 7.934 1.00 97.62 284 ILE A C 1
ATOM 2294 O O . ILE A 1 284 ? 4.567 -4.053 7.956 1.00 97.62 284 ILE A O 1
ATOM 2298 N N . PRO A 1 285 ? 4.496 -1.844 8.390 1.00 97.56 285 PRO A N 1
ATOM 2299 C CA . PRO A 1 285 ? 5.840 -1.809 8.945 1.00 97.56 285 PRO A CA 1
ATOM 2300 C C . PRO A 1 285 ? 5.910 -2.463 10.342 1.00 97.56 285 PRO A C 1
ATOM 2302 O O . PRO A 1 285 ? 4.884 -2.620 11.013 1.00 97.56 285 PRO A O 1
ATOM 2305 N N . PRO A 1 286 ? 7.121 -2.823 10.802 1.00 98.31 286 PRO A N 1
ATOM 2306 C CA . PRO A 1 286 ? 7.408 -3.146 12.198 1.00 98.31 286 PRO A CA 1
ATOM 2307 C C . PRO A 1 286 ? 6.788 -2.160 13.189 1.00 98.31 286 PRO A C 1
ATOM 2309 O O . PRO A 1 286 ? 6.861 -0.949 12.983 1.00 98.31 286 PRO A O 1
ATOM 2312 N N . ASN A 1 287 ? 6.245 -2.666 14.299 1.00 97.88 287 ASN A N 1
ATOM 2313 C CA . ASN A 1 287 ? 5.726 -1.857 15.407 1.00 97.88 287 ASN A CA 1
ATOM 2314 C C . ASN A 1 287 ? 4.630 -0.850 15.007 1.00 97.88 287 ASN A C 1
ATOM 2316 O O . ASN A 1 287 ? 4.464 0.186 15.652 1.00 97.88 287 ASN A O 1
ATOM 2320 N N . ALA A 1 288 ? 3.860 -1.150 13.959 1.00 97.94 288 ALA A N 1
ATOM 2321 C CA . ALA A 1 288 ? 2.766 -0.297 13.515 1.00 97.94 288 ALA A CA 1
ATOM 2322 C C . ALA A 1 288 ? 1.529 -0.421 14.418 1.00 97.94 288 ALA A C 1
ATOM 2324 O O . ALA A 1 288 ? 0.982 -1.512 14.599 1.00 97.94 288 ALA A O 1
ATOM 2325 N N . THR A 1 289 ? 1.044 0.713 14.924 1.00 98.19 289 THR A N 1
ATOM 2326 C CA . THR A 1 289 ? -0.334 0.832 15.418 1.00 98.19 289 THR A CA 1
ATOM 2327 C C . THR A 1 289 ? -1.265 0.953 14.220 1.00 98.19 289 THR A C 1
ATOM 2329 O O . THR A 1 289 ? -1.038 1.778 13.332 1.00 98.19 289 THR A O 1
ATOM 2332 N N . LEU A 1 290 ? -2.315 0.139 14.197 1.00 98.31 290 LEU A N 1
ATOM 2333 C CA . LEU A 1 290 ? -3.274 0.091 13.100 1.00 98.31 290 LEU A CA 1
ATOM 2334 C C . LEU A 1 290 ? -4.609 0.684 13.515 1.00 98.31 290 LEU A C 1
ATOM 2336 O O . LEU A 1 290 ? -5.039 0.549 14.664 1.00 98.31 290 LEU A O 1
ATOM 2340 N N . ARG A 1 291 ? -5.287 1.288 12.544 1.00 98.12 291 ARG A N 1
ATOM 2341 C CA . ARG A 1 291 ? -6.662 1.741 12.672 1.00 98.12 291 ARG A CA 1
ATOM 2342 C C . ARG A 1 291 ? -7.543 0.977 11.701 1.00 98.12 291 ARG A C 1
ATOM 2344 O O . ARG A 1 291 ? -7.212 0.870 10.526 1.00 98.12 291 ARG A O 1
ATOM 2351 N N . PHE A 1 292 ? -8.672 0.478 12.178 1.00 98.62 292 PHE A N 1
ATOM 2352 C CA . PHE A 1 292 ? -9.673 -0.147 11.325 1.00 98.62 292 PHE A CA 1
ATOM 2353 C C . PHE A 1 292 ? -10.995 0.577 11.481 1.00 98.62 292 PHE A C 1
ATOM 2355 O O . PHE A 1 292 ? -11.538 0.627 12.578 1.00 98.62 292 PHE A O 1
ATOM 2362 N N . GLU A 1 293 ? -11.518 1.106 10.384 1.00 98.38 293 GLU A N 1
ATOM 2363 C CA . GLU A 1 293 ? -12.929 1.462 10.286 1.00 98.38 293 GLU A CA 1
ATOM 2364 C C . GLU A 1 293 ? -13.675 0.182 9.924 1.00 98.38 293 GLU A C 1
ATOM 2366 O O . GLU A 1 293 ? -13.420 -0.392 8.866 1.00 98.38 293 GLU A O 1
ATOM 2371 N N . VAL A 1 294 ? -14.531 -0.306 10.817 1.00 98.56 294 VAL A N 1
ATOM 2372 C CA . VAL A 1 294 ? -15.226 -1.589 10.681 1.00 98.56 294 VAL A CA 1
ATOM 2373 C C . VAL A 1 294 ? -16.734 -1.400 10.731 1.00 98.56 294 VAL A C 1
ATOM 2375 O O . VAL A 1 294 ? -17.241 -0.527 11.429 1.00 98.56 294 VAL A O 1
ATOM 2378 N N . GLU A 1 295 ? -17.443 -2.262 10.019 1.00 98.31 295 GLU A N 1
ATOM 2379 C CA . GLU A 1 295 ? -18.885 -2.449 10.079 1.00 98.31 295 GLU A CA 1
ATOM 2380 C C . GLU A 1 295 ? -19.151 -3.934 10.319 1.00 98.31 295 GLU A C 1
ATOM 2382 O O . GLU A 1 295 ? -18.812 -4.773 9.478 1.00 98.31 295 GLU A O 1
ATOM 2387 N N . LEU A 1 296 ? -19.750 -4.270 11.463 1.00 97.62 296 LEU A N 1
ATOM 2388 C CA . LEU A 1 296 ? -20.228 -5.627 11.711 1.00 97.62 296 LEU A CA 1
ATOM 2389 C C . LEU A 1 296 ? -21.562 -5.798 10.990 1.00 97.62 296 LEU A C 1
ATOM 2391 O O . LEU A 1 296 ? -22.589 -5.364 11.493 1.00 97.62 296 LEU A O 1
ATOM 2395 N N . ILE A 1 297 ? -21.567 -6.440 9.825 1.00 96.06 297 ILE A N 1
ATOM 2396 C CA . ILE A 1 297 ? -22.786 -6.630 9.028 1.00 96.06 297 ILE A CA 1
ATOM 2397 C C . ILE A 1 297 ? -23.731 -7.576 9.771 1.00 96.06 297 ILE A C 1
ATOM 2399 O O . ILE A 1 297 ? -24.902 -7.264 9.992 1.00 96.06 297 ILE A O 1
ATOM 2403 N N . SER A 1 298 ? -23.212 -8.742 10.163 1.00 94.56 298 SER A N 1
ATOM 2404 C CA . SER A 1 298 ? -23.964 -9.762 10.891 1.00 94.56 298 SER A CA 1
ATOM 2405 C C . SER A 1 298 ? -23.057 -10.848 11.490 1.00 94.56 298 SER A C 1
ATOM 2407 O O . SER A 1 298 ? -21.851 -10.870 11.235 1.00 94.56 298 SER A O 1
ATOM 2409 N N . PHE A 1 299 ? -23.627 -11.756 12.285 1.00 93.62 299 PHE A N 1
ATOM 2410 C CA . PHE A 1 299 ? -22.933 -12.920 12.838 1.00 93.62 299 PHE A CA 1
ATOM 2411 C C . PHE A 1 299 ? -23.882 -14.112 13.024 1.00 93.62 299 PHE A C 1
ATOM 2413 O O . PHE A 1 299 ? -25.093 -13.923 13.072 1.00 93.62 299 PHE A O 1
ATOM 2420 N N . ASP A 1 300 ? -23.322 -15.327 13.058 1.00 85.62 300 ASP A N 1
ATOM 2421 C CA . ASP A 1 300 ? -24.016 -16.629 13.130 1.00 85.62 300 ASP A CA 1
ATOM 2422 C C . ASP A 1 300 ? -25.124 -16.842 12.088 1.00 85.62 300 ASP A C 1
ATOM 2424 O O . ASP A 1 300 ? -25.954 -17.743 12.201 1.00 85.62 300 ASP A O 1
ATOM 2428 N N . GLY A 1 301 ? -25.049 -16.052 11.014 1.00 65.31 301 GLY A N 1
ATOM 2429 C CA . GLY A 1 301 ? -26.025 -15.974 9.938 1.00 65.31 301 GLY A CA 1
ATOM 2430 C C . GLY A 1 301 ? -27.287 -15.202 10.338 1.00 65.31 301 GLY A C 1
ATOM 2431 O O . GLY A 1 301 ? -27.975 -15.546 11.294 1.00 65.31 301 GLY A O 1
ATOM 2432 N N . PRO A 1 302 ? -27.644 -14.172 9.563 1.00 55.84 302 PRO A N 1
ATOM 2433 C CA . PRO A 1 302 ? -29.041 -13.947 9.206 1.00 55.84 302 PRO A CA 1
ATOM 2434 C C . PRO A 1 302 ? -29.187 -13.561 7.724 1.00 55.84 302 PRO A C 1
ATOM 2436 O O . PRO A 1 302 ? -28.225 -13.142 7.085 1.00 55.84 302 PRO A O 1
ATOM 2439 N N . GLU A 1 303 ? -30.398 -13.746 7.182 1.00 52.69 303 GLU A N 1
ATOM 2440 C CA . GLU A 1 303 ? -30.813 -13.399 5.812 1.00 52.69 303 GLU A CA 1
ATOM 2441 C C . GLU A 1 303 ? -30.018 -12.234 5.205 1.00 52.69 303 GLU A C 1
ATOM 2443 O O . GLU A 1 303 ? -30.099 -11.095 5.664 1.00 52.69 303 GLU A O 1
ATOM 2448 N N . ILE A 1 304 ? -29.269 -12.535 4.140 1.00 46.59 304 ILE A N 1
ATOM 2449 C CA . ILE A 1 304 ? -28.689 -11.538 3.242 1.00 46.59 304 ILE A CA 1
ATOM 2450 C C . ILE A 1 304 ? -29.851 -10.650 2.783 1.00 46.59 304 ILE A C 1
ATOM 2452 O O . ILE A 1 304 ? -30.737 -11.130 2.072 1.00 46.59 304 ILE A O 1
ATOM 2456 N N . LEU A 1 305 ? -29.878 -9.390 3.225 1.00 47.88 305 LEU A N 1
ATOM 2457 C CA . LEU A 1 305 ? -30.872 -8.407 2.801 1.00 47.88 305 LEU A CA 1
ATOM 2458 C C . LEU A 1 305 ? -30.788 -8.266 1.275 1.00 47.88 305 LEU A C 1
ATOM 2460 O O . LEU A 1 305 ? -29.848 -7.685 0.741 1.00 47.88 305 LEU A O 1
ATOM 2464 N N . ARG A 1 306 ? -31.763 -8.856 0.578 1.00 43.28 306 ARG A N 1
ATOM 2465 C CA . ARG A 1 306 ? -31.935 -8.799 -0.879 1.00 43.28 306 ARG A CA 1
ATOM 2466 C C . ARG A 1 306 ? -32.640 -7.509 -1.311 1.00 43.28 306 ARG A C 1
ATOM 2468 O O . ARG A 1 306 ? -33.603 -7.598 -2.060 1.00 43.28 306 ARG A O 1
ATOM 2475 N N . ASP A 1 307 ? -32.202 -6.345 -0.847 1.00 45.97 307 ASP A N 1
ATOM 2476 C CA . ASP A 1 307 ? -32.883 -5.097 -1.226 1.00 45.97 307 ASP A CA 1
ATOM 2477 C C . ASP A 1 307 ? -32.052 -4.138 -2.089 1.00 45.97 307 ASP A C 1
ATOM 2479 O O . ASP A 1 307 ? -32.600 -3.138 -2.534 1.00 45.97 307 ASP A O 1
ATOM 2483 N N . GLU A 1 308 ? -30.802 -4.458 -2.450 1.00 44.06 308 GLU A N 1
ATOM 2484 C CA . GLU A 1 308 ? -30.027 -3.640 -3.408 1.00 44.06 308 GLU A CA 1
ATOM 2485 C C . GLU A 1 308 ? -29.152 -4.480 -4.368 1.00 44.06 308 GLU A C 1
ATOM 2487 O O . GLU A 1 308 ? -27.933 -4.327 -4.422 1.00 44.06 308 GLU A O 1
ATOM 2492 N N . LEU A 1 309 ? -29.789 -5.374 -5.141 1.00 40.50 309 LEU A N 1
ATOM 2493 C CA . LEU A 1 309 ? -29.257 -5.903 -6.412 1.00 40.50 309 LEU A CA 1
ATOM 2494 C C . LEU A 1 309 ? -30.050 -5.337 -7.593 1.00 40.50 309 LEU A C 1
ATOM 2496 O O . LEU A 1 309 ? -31.300 -5.374 -7.518 1.00 40.50 309 LEU A O 1
#

pLDDT: mean 78.51, std 19.57, range [31.02, 98.69]

Organism: NCBI:txid1561963